Protein AF-A0A7J5B240-F1 (afdb_monomer_lite)

Foldseek 3Di:
DDDDDPDDPDPPPPCVVVVVVVVLVVVLVVLVVVVVVCLVPPDWDWDWDFDQDPVRDTDTDTDTHRDDCPDPVVVVSVVVSCVSCVVVVVVVVVCVVVVVVVVVVVVVVVVVVVVVVVVVVVVVVVVVVVVVVVVVVVVVVVPPDDDDDDDLACDPVLLVLLLVLLVVLVVVLVVPPPPPPPVVVVLVVDDLVVLLVLLLVLLVLLCVLLVVVPPPDDDDDDPLRVQLNVLSVVLCVVSVSNNVSSVSVNVCVVVVHDDDSVSSVSSVSSSVSSNVVSVVSSVVSSVVPVVPD

Organism: NCBI:txid1530195

Radius of gyration: 37.86 Å; chains: 1; bounding box: 70×60×121 Å

Secondary structure (DSSP, 8-state):
--PPPPP-------THHHHHHHHHHHHHHHHHHHHHHHHHHT--EEEEEEEE-TTS-EEEEEEEEPPPTTSHHHHHHHHHHHHHHHHHHHHHHHTHHHHHHHHHHHHHHHHHHHHHHHHHHHHHHHHHHHHHHHHHHHHHHTTS--S-S---S--HHHHHHHHHHHHHHHHHTTTS-----THHHHHTTS-HHHHHHHHHHHHHHHHHHTTTTTTS--SPPPHHHHHHHHHHHHHHHHTHHHHHHHHHHHHHHHTT----HHHHHHHHHHHHHHHHHHHHHHHHHHGGGGGG-

Structure (mmCIF, N/CA/C/O backbone):
data_AF-A0A7J5B240-F1
#
_entry.id   AF-A0A7J5B240-F1
#
loop_
_atom_site.group_PDB
_atom_site.id
_atom_site.type_symbol
_atom_site.label_atom_id
_atom_site.label_alt_id
_atom_site.label_comp_id
_atom_site.label_asym_id
_atom_site.label_entity_id
_atom_site.label_seq_id
_atom_site.pdbx_PDB_ins_code
_atom_site.Cartn_x
_atom_site.Cartn_y
_atom_site.Cartn_z
_atom_site.occupancy
_atom_site.B_iso_or_equiv
_atom_site.auth_seq_id
_atom_site.auth_comp_id
_atom_site.auth_asym_id
_atom_site.auth_atom_id
_atom_site.pdbx_PDB_model_num
ATOM 1 N N . MET A 1 1 ? 23.772 -20.896 21.792 1.00 43.34 1 MET A N 1
ATOM 2 C CA . MET A 1 1 ? 23.631 -21.129 20.338 1.00 43.34 1 MET A CA 1
ATOM 3 C C . MET A 1 1 ? 24.180 -19.912 19.614 1.00 43.34 1 MET A C 1
ATOM 5 O O . MET A 1 1 ? 23.605 -18.842 19.734 1.00 43.34 1 MET A O 1
ATOM 9 N N . MET A 1 2 ? 25.341 -20.046 18.972 1.00 42.41 2 MET A N 1
ATOM 10 C CA . MET A 1 2 ? 25.955 -18.984 18.169 1.00 42.41 2 MET A CA 1
ATOM 11 C C . MET A 1 2 ? 25.315 -19.004 16.780 1.00 42.41 2 MET A C 1
ATOM 13 O O . MET A 1 2 ? 25.492 -19.963 16.035 1.00 42.41 2 MET A O 1
ATOM 17 N N . THR A 1 3 ? 24.537 -17.977 16.450 1.00 52.75 3 THR A N 1
ATOM 18 C CA . THR A 1 3 ? 24.018 -17.772 15.095 1.00 52.75 3 THR A CA 1
ATOM 19 C C . THR A 1 3 ? 25.176 -17.381 14.172 1.00 52.75 3 THR A C 1
ATOM 21 O O . THR A 1 3 ? 25.861 -16.401 14.478 1.00 52.75 3 THR A O 1
ATOM 24 N N . PRO A 1 4 ? 25.428 -18.111 13.071 1.00 59.31 4 PRO A N 1
ATOM 25 C CA . PRO A 1 4 ? 26.477 -17.756 12.126 1.00 59.31 4 PRO A CA 1
ATOM 26 C C . PRO A 1 4 ? 26.143 -16.415 11.468 1.00 59.31 4 PRO A C 1
ATOM 28 O O . PRO A 1 4 ? 25.097 -16.254 10.841 1.00 59.31 4 PRO A O 1
ATOM 31 N N . THR A 1 5 ? 27.032 -15.442 11.640 1.00 62.03 5 THR A N 1
ATOM 32 C CA . THR A 1 5 ? 26.948 -14.126 11.008 1.00 62.03 5 THR A CA 1
ATOM 33 C C . THR A 1 5 ? 27.004 -14.305 9.486 1.00 62.03 5 THR A C 1
ATOM 35 O O . THR A 1 5 ? 27.921 -14.975 9.000 1.00 62.03 5 THR A O 1
ATOM 38 N N . PRO A 1 6 ? 26.053 -13.751 8.712 1.00 57.50 6 PRO A N 1
ATOM 39 C CA . PRO A 1 6 ? 26.082 -13.875 7.262 1.00 57.50 6 PRO A CA 1
ATOM 40 C C . PRO A 1 6 ? 27.350 -13.218 6.691 1.00 57.50 6 PRO A C 1
ATOM 42 O O . PRO A 1 6 ? 27.806 -12.200 7.224 1.00 57.50 6 PRO A O 1
ATOM 45 N N . PRO A 1 7 ? 27.935 -13.789 5.623 1.00 58.81 7 PRO A N 1
ATOM 46 C CA . PRO A 1 7 ? 29.117 -13.230 4.987 1.00 58.81 7 PRO A CA 1
ATOM 47 C C . PRO A 1 7 ? 28.804 -11.819 4.486 1.00 58.81 7 PRO A C 1
ATOM 49 O O . PRO A 1 7 ? 27.816 -11.593 3.791 1.00 58.81 7 PRO A O 1
ATOM 52 N N . ARG A 1 8 ? 29.647 -10.871 4.892 1.00 51.56 8 ARG A N 1
ATOM 53 C CA . ARG A 1 8 ? 29.594 -9.470 4.485 1.00 51.56 8 ARG A CA 1
ATOM 54 C C . ARG A 1 8 ? 29.959 -9.411 3.002 1.00 51.56 8 ARG A C 1
ATOM 56 O O . ARG A 1 8 ? 31.098 -9.697 2.644 1.00 51.56 8 ARG A O 1
ATOM 63 N N . ASP A 1 9 ? 28.985 -9.107 2.152 1.00 46.81 9 ASP A N 1
ATOM 64 C CA . ASP A 1 9 ? 29.230 -8.841 0.737 1.00 46.81 9 ASP A CA 1
ATOM 65 C C . ASP A 1 9 ? 30.067 -7.558 0.639 1.00 46.81 9 ASP A C 1
ATOM 67 O O . ASP A 1 9 ? 29.554 -6.466 0.872 1.00 46.81 9 ASP A O 1
ATOM 71 N N . ASP A 1 10 ? 31.363 -7.686 0.347 1.00 46.53 10 ASP A N 1
ATOM 72 C CA . ASP A 1 10 ? 32.233 -6.554 0.019 1.00 46.53 10 ASP A CA 1
ATOM 73 C C . ASP A 1 10 ? 31.837 -6.003 -1.366 1.00 46.53 10 ASP A C 1
ATOM 75 O O . ASP A 1 10 ? 32.026 -6.687 -2.378 1.00 46.53 10 ASP A O 1
ATOM 79 N N . PRO A 1 11 ? 31.303 -4.769 -1.472 1.00 52.69 11 PRO A N 1
ATOM 80 C CA . PRO A 1 11 ? 30.855 -4.211 -2.747 1.00 52.69 11 PRO A CA 1
ATOM 81 C C . PRO A 1 11 ? 31.990 -3.559 -3.557 1.00 52.69 11 PRO A C 1
ATOM 83 O O . PRO A 1 11 ? 31.738 -2.879 -4.550 1.00 52.69 11 PRO A O 1
ATOM 86 N N . THR A 1 12 ? 33.254 -3.740 -3.179 1.00 45.72 12 THR A N 1
ATOM 87 C CA . THR A 1 12 ? 34.386 -3.002 -3.755 1.00 45.72 12 THR A CA 1
ATOM 88 C C . THR A 1 12 ? 35.095 -3.782 -4.864 1.00 45.72 12 THR A C 1
ATOM 90 O O . THR A 1 12 ? 36.309 -3.964 -4.855 1.00 45.72 12 THR A O 1
ATOM 93 N N . VAL A 1 13 ? 34.351 -4.203 -5.894 1.00 54.31 13 VAL A N 1
ATOM 94 C CA . VAL A 1 13 ? 34.991 -4.510 -7.184 1.00 54.31 13 VAL A CA 1
ATOM 95 C C . VAL A 1 13 ? 35.254 -3.171 -7.890 1.00 54.31 13 VAL A C 1
ATOM 97 O O . VAL A 1 13 ? 34.301 -2.445 -8.173 1.00 54.31 13 VAL A O 1
ATOM 100 N N . PRO A 1 14 ? 36.518 -2.803 -8.170 1.00 49.44 14 PRO A N 1
ATOM 101 C CA . PRO A 1 14 ? 36.877 -1.468 -8.644 1.00 49.44 14 PRO A CA 1
ATOM 102 C C . PRO A 1 14 ? 36.200 -1.143 -9.984 1.00 49.44 14 PRO A C 1
ATOM 104 O O . PRO A 1 14 ? 36.427 -1.805 -11.001 1.00 49.44 14 PRO A O 1
ATOM 107 N N . SER A 1 15 ? 35.388 -0.081 -9.977 1.00 57.12 15 SER A N 1
ATOM 108 C CA . SER A 1 15 ? 34.579 0.437 -11.094 1.00 57.12 15 SER A CA 1
ATOM 109 C C . SER A 1 15 ? 35.383 0.792 -12.353 1.00 57.12 15 SER A C 1
ATOM 111 O O . SER A 1 15 ? 34.825 0.863 -13.449 1.00 57.12 15 SER A O 1
ATOM 113 N N . VAL A 1 16 ? 36.703 0.935 -12.224 1.00 59.62 16 VAL A N 1
ATOM 114 C CA . VAL A 1 16 ? 37.635 1.284 -13.306 1.00 59.62 16 VAL A CA 1
ATOM 115 C C . VAL A 1 16 ? 37.615 0.253 -14.443 1.00 59.62 16 VAL A C 1
ATOM 117 O O . VAL A 1 16 ? 37.649 0.622 -15.616 1.00 59.62 16 VAL A O 1
ATOM 120 N N . LYS A 1 17 ? 37.466 -1.045 -14.134 1.00 59.31 17 LYS A N 1
ATOM 121 C CA . LYS A 1 17 ? 37.437 -2.100 -15.168 1.00 59.31 17 LYS A CA 1
ATOM 122 C C . LYS A 1 17 ? 36.176 -2.061 -16.037 1.00 59.31 17 LYS A C 1
ATOM 124 O O . LYS A 1 17 ? 36.203 -2.531 -17.172 1.00 59.31 17 LYS A O 1
ATOM 129 N N . ARG A 1 18 ? 35.074 -1.496 -15.531 1.00 66.38 18 ARG A N 1
ATOM 130 C CA . ARG A 1 18 ? 33.804 -1.419 -16.268 1.00 66.38 18 ARG A CA 1
ATOM 131 C C . ARG A 1 18 ? 33.833 -0.309 -17.324 1.00 66.38 18 ARG A C 1
ATOM 133 O O . ARG A 1 18 ? 33.326 -0.522 -18.419 1.00 66.38 18 ARG A O 1
ATOM 140 N N . GLY A 1 19 ? 34.489 0.818 -17.033 1.00 76.06 19 GLY A N 1
ATOM 141 C CA . GLY A 1 19 ? 34.608 1.947 -17.966 1.00 76.06 19 GLY A CA 1
ATOM 142 C C . GLY A 1 19 ? 35.392 1.609 -19.238 1.00 76.06 19 GLY A C 1
ATOM 143 O O . GLY A 1 19 ? 34.957 1.939 -20.337 1.00 76.06 19 GLY A O 1
ATOM 144 N N . TRP A 1 20 ? 36.502 0.875 -19.111 1.00 80.31 20 TRP A N 1
ATOM 145 C CA . TRP A 1 20 ? 37.346 0.522 -20.259 1.00 80.31 20 TRP A CA 1
ATOM 146 C C . TRP A 1 20 ? 36.659 -0.421 -21.257 1.00 80.31 20 TRP A C 1
ATOM 148 O O . TRP A 1 20 ? 36.799 -0.256 -22.468 1.00 80.31 20 TRP A O 1
ATOM 158 N N . ARG A 1 21 ? 35.859 -1.375 -20.762 1.00 78.19 21 ARG A N 1
ATOM 159 C CA . ARG A 1 21 ? 35.071 -2.276 -21.619 1.00 78.19 21 ARG A CA 1
ATOM 160 C C . ARG A 1 21 ? 34.018 -1.514 -22.421 1.00 78.19 21 ARG A C 1
ATOM 162 O O . ARG A 1 21 ? 33.885 -1.732 -23.619 1.00 78.19 21 ARG A O 1
ATOM 169 N N . VAL A 1 22 ? 33.311 -0.582 -21.777 1.00 83.00 22 VAL A N 1
ATOM 170 C CA . VAL A 1 22 ? 32.315 0.261 -22.456 1.00 83.00 22 VAL A CA 1
ATOM 171 C C . VAL A 1 22 ? 32.982 1.142 -23.513 1.00 83.00 22 VAL A C 1
ATOM 173 O O . VAL A 1 22 ? 32.493 1.211 -24.636 1.00 83.00 22 VAL A O 1
ATOM 176 N N . ALA A 1 23 ? 34.132 1.746 -23.201 1.00 85.12 23 ALA A N 1
ATOM 177 C CA . ALA A 1 23 ? 34.874 2.562 -24.161 1.00 85.12 23 ALA A CA 1
ATOM 178 C C . ALA A 1 23 ? 35.343 1.747 -25.381 1.00 85.12 23 ALA A C 1
ATOM 180 O O . ALA A 1 23 ? 35.229 2.211 -26.514 1.00 85.12 23 ALA A O 1
ATOM 181 N N . ARG A 1 24 ? 35.813 0.509 -25.170 1.00 83.62 24 ARG A N 1
ATOM 182 C CA . ARG A 1 24 ? 36.221 -0.399 -26.251 1.00 83.62 24 ARG A CA 1
ATOM 183 C C . ARG A 1 24 ? 35.044 -0.803 -27.140 1.00 83.62 24 ARG A C 1
ATOM 185 O O . ARG A 1 24 ? 35.173 -0.744 -28.357 1.00 83.62 24 ARG A O 1
ATOM 192 N N . LEU A 1 25 ? 33.898 -1.160 -26.556 1.00 85.31 25 LEU A N 1
ATOM 193 C CA . LEU A 1 25 ? 32.691 -1.494 -27.323 1.00 85.31 25 LEU A CA 1
ATOM 194 C C . LEU A 1 25 ? 32.188 -0.300 -28.142 1.00 85.31 25 LEU A C 1
ATOM 196 O O . LEU A 1 25 ? 31.839 -0.464 -29.309 1.00 85.31 25 LEU A O 1
ATOM 200 N N . LEU A 1 26 ? 32.213 0.905 -27.564 1.00 88.06 26 LEU A N 1
ATOM 201 C CA . LEU A 1 26 ? 31.882 2.133 -28.287 1.00 88.06 26 LEU A CA 1
ATOM 202 C C . LEU A 1 26 ? 32.862 2.404 -29.434 1.00 88.06 26 LEU A C 1
ATOM 204 O O . LEU A 1 26 ? 32.427 2.795 -30.512 1.00 88.06 26 LEU A O 1
ATOM 208 N N . ALA A 1 27 ? 34.160 2.151 -29.240 1.00 87.38 27 ALA A N 1
ATOM 209 C CA . ALA A 1 27 ? 35.161 2.300 -30.293 1.00 87.38 27 ALA A CA 1
ATOM 210 C C . ALA A 1 27 ? 34.948 1.305 -31.447 1.00 87.38 27 ALA A C 1
ATOM 212 O O . ALA A 1 27 ? 35.005 1.707 -32.607 1.00 87.38 27 ALA A O 1
ATOM 213 N N . VAL A 1 28 ? 34.642 0.033 -31.152 1.00 89.06 28 VAL A N 1
ATOM 214 C CA . VAL A 1 28 ? 34.281 -0.964 -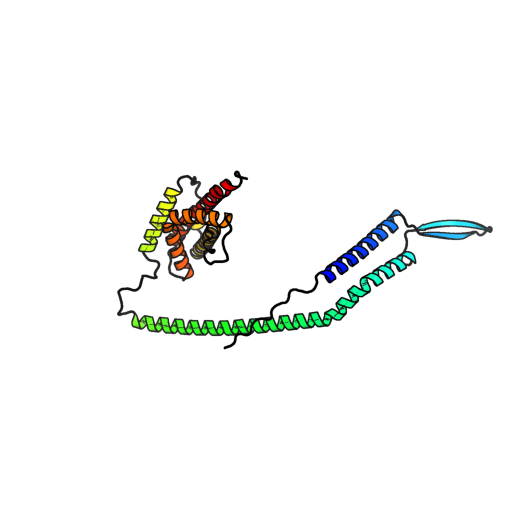32.178 1.00 89.06 28 VAL A CA 1
ATOM 215 C C . VAL A 1 28 ? 33.035 -0.523 -32.940 1.00 89.06 28 VAL A C 1
ATOM 217 O O . VAL A 1 28 ? 33.020 -0.557 -34.167 1.00 89.06 28 VAL A O 1
ATOM 220 N N . PHE A 1 29 ? 31.990 -0.105 -32.222 1.00 89.56 29 PHE A N 1
ATOM 221 C CA . PHE A 1 29 ? 30.738 0.322 -32.838 1.00 89.56 29 PHE A CA 1
ATOM 222 C C . PHE A 1 29 ? 30.950 1.535 -33.747 1.00 89.56 29 PHE A C 1
ATOM 224 O O . PHE A 1 29 ? 30.529 1.519 -34.901 1.00 89.56 29 PHE A O 1
ATOM 231 N N . ALA A 1 30 ? 31.669 2.550 -33.263 1.00 91.56 30 ALA A N 1
ATOM 232 C CA . ALA A 1 30 ? 32.021 3.718 -34.057 1.00 91.56 30 ALA A CA 1
ATOM 233 C C . ALA A 1 30 ? 32.819 3.327 -35.309 1.00 91.56 30 ALA A C 1
ATOM 235 O O . ALA A 1 30 ? 32.521 3.828 -36.387 1.00 91.56 30 ALA A O 1
ATOM 236 N N . LEU A 1 31 ? 33.777 2.401 -35.195 1.00 89.81 31 LEU A N 1
ATOM 237 C CA . LEU A 1 31 ? 34.579 1.923 -36.323 1.00 89.81 31 LEU A CA 1
ATOM 238 C C . LEU A 1 31 ? 33.742 1.178 -37.373 1.00 89.81 31 LEU A C 1
ATOM 240 O O . LEU A 1 31 ? 33.925 1.393 -38.568 1.00 89.81 31 LEU A O 1
ATOM 244 N N . LEU A 1 32 ? 32.798 0.335 -36.949 1.00 89.19 32 LEU A N 1
ATOM 245 C CA . LEU A 1 32 ? 31.895 -0.364 -37.868 1.00 89.19 32 LEU A CA 1
ATOM 246 C C . LEU A 1 32 ? 30.946 0.604 -38.579 1.00 89.19 32 LEU A C 1
ATOM 248 O O . LEU A 1 32 ? 30.741 0.486 -39.785 1.00 89.19 32 LEU A O 1
ATOM 252 N N . VAL A 1 33 ? 30.394 1.579 -37.852 1.00 90.12 33 VAL A N 1
ATOM 253 C CA . VAL A 1 33 ? 29.484 2.583 -38.419 1.00 90.12 33 VAL A CA 1
ATOM 254 C C . VAL A 1 33 ? 30.219 3.488 -39.405 1.00 90.12 33 VAL A C 1
ATOM 256 O O . VAL A 1 33 ? 29.725 3.711 -40.509 1.00 90.12 33 VAL A O 1
ATOM 259 N N . THR A 1 34 ? 31.412 3.980 -39.060 1.00 88.06 34 THR A N 1
ATOM 260 C CA . THR A 1 34 ? 32.200 4.823 -39.972 1.00 88.06 34 THR A CA 1
ATOM 261 C C . THR A 1 34 ? 32.637 4.050 -41.209 1.00 88.06 34 THR A C 1
ATOM 263 O O . THR A 1 34 ? 32.557 4.591 -42.309 1.00 88.06 34 THR A O 1
ATOM 266 N N . PHE A 1 35 ? 33.012 2.777 -41.066 1.00 86.75 35 PHE A N 1
ATOM 267 C CA . PHE A 1 35 ? 33.325 1.909 -42.198 1.00 86.75 35 PHE A CA 1
ATOM 268 C C . PHE A 1 35 ? 32.103 1.653 -43.096 1.00 86.75 35 PHE A C 1
ATOM 270 O O . PHE A 1 35 ? 32.201 1.758 -44.319 1.00 86.75 35 PHE A O 1
ATOM 277 N N . ALA A 1 36 ? 30.930 1.385 -42.516 1.00 85.31 36 ALA A N 1
ATOM 278 C CA . ALA A 1 36 ? 29.691 1.209 -43.273 1.00 85.31 36 ALA A CA 1
ATOM 279 C C . ALA A 1 36 ? 29.313 2.482 -44.051 1.00 85.31 36 ALA A C 1
ATOM 281 O O . ALA A 1 36 ? 28.980 2.423 -45.231 1.00 85.31 36 ALA A O 1
ATOM 282 N N . ILE A 1 37 ? 29.435 3.656 -43.427 1.00 88.19 37 ILE A N 1
ATOM 283 C CA . ILE A 1 37 ? 29.194 4.937 -44.105 1.00 88.19 37 ILE A CA 1
ATOM 284 C C . ILE A 1 37 ? 30.234 5.154 -45.215 1.00 88.19 37 ILE A C 1
ATOM 286 O O . ILE A 1 37 ? 29.873 5.505 -46.337 1.00 88.19 37 ILE A O 1
ATOM 290 N N . ALA A 1 38 ? 31.515 4.900 -44.944 1.00 85.69 38 ALA A N 1
ATOM 291 C CA . ALA A 1 38 ? 32.580 5.082 -45.925 1.00 85.69 38 ALA A CA 1
ATOM 292 C C . ALA A 1 38 ? 32.392 4.184 -47.158 1.00 85.69 38 ALA A C 1
ATOM 294 O O . ALA A 1 38 ? 32.569 4.657 -48.277 1.00 85.69 38 ALA A O 1
ATOM 295 N N . THR A 1 39 ? 31.991 2.925 -46.977 1.00 82.94 39 THR A N 1
ATOM 296 C CA . THR A 1 39 ? 31.767 1.967 -48.077 1.00 82.94 39 THR A CA 1
ATOM 297 C C . THR A 1 39 ? 30.526 2.277 -48.917 1.00 82.94 39 THR A C 1
ATOM 299 O O . THR A 1 39 ? 30.518 1.985 -50.109 1.00 82.94 39 THR A O 1
ATOM 302 N N . ILE A 1 40 ? 29.497 2.906 -48.341 1.00 82.06 40 ILE A N 1
ATOM 303 C CA . ILE A 1 40 ? 28.294 3.316 -49.084 1.00 82.06 40 ILE A CA 1
ATOM 304 C C . ILE A 1 40 ? 28.549 4.590 -49.899 1.00 82.06 40 ILE A C 1
ATOM 306 O O . ILE A 1 40 ? 28.114 4.690 -51.048 1.00 82.06 40 ILE A O 1
ATOM 310 N N . TRP A 1 41 ? 29.239 5.570 -49.309 1.00 82.88 41 TRP A N 1
ATOM 311 C CA . TRP A 1 41 ? 29.280 6.933 -49.846 1.00 82.88 41 TRP A CA 1
ATOM 312 C C . TRP A 1 41 ? 30.586 7.304 -50.551 1.00 82.88 41 TRP A C 1
ATOM 314 O O . TRP A 1 41 ? 30.557 8.127 -51.462 1.00 82.88 41 TRP A O 1
ATOM 324 N N . ILE A 1 42 ? 31.727 6.745 -50.134 1.00 79.62 42 ILE A N 1
ATOM 325 C CA . ILE A 1 42 ? 33.053 7.290 -50.482 1.00 79.62 42 ILE A CA 1
ATOM 326 C C . ILE A 1 42 ? 33.941 6.249 -51.175 1.00 79.62 42 ILE A C 1
ATOM 328 O O . ILE A 1 42 ? 34.618 6.567 -52.149 1.00 79.62 42 ILE A O 1
ATOM 332 N N . TYR A 1 43 ? 33.944 5.007 -50.697 1.00 77.81 43 TYR A N 1
ATOM 333 C CA . TYR A 1 43 ? 34.833 3.957 -51.185 1.00 77.81 43 TYR A CA 1
ATOM 334 C C . TYR A 1 43 ? 34.168 3.115 -52.270 1.00 77.81 43 TYR A C 1
ATOM 336 O O . TYR A 1 43 ? 33.244 2.348 -52.008 1.00 77.81 43 TYR A O 1
ATOM 344 N N . ARG A 1 44 ? 34.694 3.216 -53.492 1.00 80.62 44 ARG A N 1
ATOM 345 C CA . ARG A 1 44 ? 34.420 2.279 -54.585 1.00 80.62 44 ARG A CA 1
ATOM 346 C C . ARG A 1 44 ? 35.732 1.707 -55.083 1.00 80.62 44 ARG A C 1
ATOM 348 O O . ARG A 1 44 ? 36.693 2.448 -55.277 1.00 80.62 44 ARG A O 1
ATOM 355 N N . GLU A 1 45 ? 35.769 0.400 -55.288 1.00 79.50 45 GLU A N 1
ATOM 356 C CA . GLU A 1 45 ? 36.938 -0.265 -55.847 1.00 79.50 45 GLU A CA 1
ATOM 357 C C . GLU A 1 45 ? 36.764 -0.330 -57.360 1.00 79.50 45 GLU A C 1
ATOM 359 O O . GLU A 1 45 ? 35.780 -0.876 -57.863 1.00 79.50 45 GLU A O 1
ATOM 364 N N . CYS A 1 46 ? 37.694 0.289 -58.084 1.00 83.31 46 CYS A N 1
ATOM 365 C CA . CYS A 1 46 ? 37.700 0.281 -59.539 1.00 83.31 46 CYS A CA 1
ATOM 366 C C . CYS A 1 46 ? 38.688 -0.771 -60.031 1.00 83.31 46 CYS A C 1
ATOM 368 O O . CYS A 1 46 ? 39.889 -0.678 -59.772 1.00 83.31 46 CYS A O 1
ATOM 370 N N . THR A 1 47 ? 38.182 -1.774 -60.739 1.00 80.06 47 THR A N 1
ATOM 371 C CA . THR A 1 47 ? 39.010 -2.782 -61.397 1.00 80.06 47 THR A CA 1
ATOM 372 C C . THR A 1 47 ? 39.257 -2.372 -62.841 1.00 80.06 47 THR A C 1
ATOM 374 O O . THR A 1 47 ? 38.322 -2.048 -63.575 1.00 80.06 47 THR A O 1
ATOM 377 N N . PHE A 1 48 ? 40.525 -2.388 -63.251 1.00 79.25 48 PHE A N 1
ATOM 378 C CA . PHE A 1 48 ? 40.923 -2.139 -64.632 1.00 79.25 48 PHE A CA 1
ATOM 379 C C . PHE A 1 48 ? 40.895 -3.461 -65.392 1.00 79.25 48 PHE A C 1
ATOM 381 O O . PHE A 1 48 ? 41.765 -4.310 -65.190 1.00 79.25 48 PHE A O 1
ATOM 388 N N . VAL A 1 49 ? 39.905 -3.641 -66.263 1.00 76.31 49 VAL A N 1
ATOM 389 C CA . VAL A 1 49 ? 39.860 -4.795 -67.162 1.00 76.31 49 VAL A CA 1
ATOM 390 C C . VAL A 1 49 ? 40.396 -4.338 -68.512 1.00 76.31 49 VAL A C 1
ATOM 392 O O . VAL A 1 49 ? 39.800 -3.503 -69.190 1.00 76.31 49 VAL A O 1
ATOM 395 N N . ARG A 1 50 ? 41.574 -4.846 -68.884 1.00 72.44 50 ARG A N 1
ATOM 396 C CA . ARG A 1 50 ? 42.161 -4.603 -70.203 1.00 72.44 50 ARG A CA 1
ATOM 397 C C . ARG A 1 50 ? 41.700 -5.720 -71.129 1.00 72.44 50 ARG A C 1
ATOM 399 O O . ARG A 1 50 ? 42.216 -6.832 -71.040 1.00 72.44 50 ARG A O 1
ATOM 406 N N . SER A 1 51 ? 40.727 -5.436 -71.985 1.00 70.12 51 SER A N 1
ATOM 407 C CA . SER A 1 51 ? 40.350 -6.342 -73.065 1.00 70.12 51 SER A CA 1
ATOM 408 C C . SER A 1 51 ? 41.211 -6.024 -74.286 1.00 70.12 51 SER A C 1
ATOM 410 O O . SER A 1 51 ? 41.335 -4.874 -74.718 1.00 70.12 51 SER A O 1
ATOM 412 N N . VAL A 1 52 ? 41.881 -7.048 -74.808 1.00 65.50 52 VAL A N 1
ATOM 413 C CA . VAL A 1 52 ? 42.566 -6.966 -76.099 1.00 65.50 52 VAL A CA 1
ATOM 414 C C . VAL A 1 52 ? 41.575 -7.479 -77.126 1.00 65.50 52 VAL A C 1
ATOM 416 O O . VAL A 1 52 ? 41.185 -8.645 -77.069 1.00 65.50 52 VAL A O 1
ATOM 419 N N . ASP A 1 53 ? 41.112 -6.587 -77.994 1.00 67.06 53 ASP A N 1
ATOM 420 C CA . ASP A 1 53 ? 40.171 -6.945 -79.046 1.00 67.06 53 ASP A CA 1
ATOM 421 C C . ASP A 1 53 ? 40.906 -7.587 -80.237 1.00 67.06 53 ASP A C 1
ATOM 423 O O . ASP A 1 53 ? 42.113 -7.406 -80.406 1.00 67.06 53 ASP A O 1
ATOM 427 N N . ILE A 1 54 ? 40.182 -8.319 -81.087 1.00 63.69 54 ILE A N 1
ATOM 428 C CA . ILE A 1 54 ? 40.734 -9.173 -82.168 1.00 63.69 54 ILE A CA 1
ATOM 429 C C . ILE A 1 54 ? 41.538 -8.371 -83.223 1.00 63.69 54 ILE A C 1
ATOM 431 O O . ILE A 1 54 ? 42.294 -8.945 -84.002 1.00 63.69 54 ILE A O 1
ATOM 435 N N . ASN A 1 55 ? 41.432 -7.038 -83.213 1.00 74.25 55 ASN A N 1
ATOM 436 C CA . ASN A 1 55 ? 42.146 -6.118 -84.106 1.00 74.25 55 ASN A CA 1
ATOM 437 C C . ASN A 1 55 ? 43.336 -5.382 -83.442 1.00 74.25 55 ASN A C 1
ATOM 439 O O . ASN A 1 55 ? 43.713 -4.312 -83.916 1.00 74.25 55 ASN A O 1
ATOM 443 N N . ASP A 1 56 ? 43.894 -5.884 -82.332 1.00 62.66 56 ASP A N 1
ATOM 444 C CA . ASP A 1 56 ? 45.011 -5.269 -81.575 1.00 62.66 56 ASP A CA 1
ATOM 445 C C . ASP A 1 56 ? 44.726 -3.868 -80.983 1.00 62.66 56 ASP A C 1
ATOM 447 O O . ASP A 1 56 ? 45.615 -3.193 -80.453 1.00 62.66 56 ASP A O 1
ATOM 451 N N . LEU A 1 57 ? 43.466 -3.426 -80.985 1.00 63.12 57 LEU A N 1
ATOM 452 C CA . LEU A 1 57 ? 43.049 -2.236 -80.250 1.00 63.12 57 LEU A CA 1
ATOM 453 C C . LEU A 1 57 ? 42.802 -2.615 -78.786 1.00 63.12 57 LEU A C 1
ATOM 455 O O . LEU A 1 57 ? 41.837 -3.297 -78.447 1.00 63.12 57 LEU A O 1
ATOM 459 N N . ALA A 1 58 ? 43.696 -2.174 -77.903 1.00 66.69 58 ALA A N 1
ATOM 460 C CA . ALA A 1 58 ? 43.517 -2.334 -76.467 1.00 66.69 58 ALA A CA 1
ATOM 461 C C . ALA A 1 58 ? 42.442 -1.359 -75.972 1.00 66.69 58 ALA A C 1
ATOM 463 O O . ALA A 1 58 ? 42.676 -0.149 -75.934 1.00 66.69 58 ALA A O 1
ATOM 464 N N . SER A 1 59 ? 41.290 -1.881 -75.552 1.00 65.31 59 SER A N 1
ATOM 465 C CA . SER A 1 59 ? 40.283 -1.092 -74.846 1.00 65.31 59 SER A CA 1
ATOM 466 C C . SER A 1 59 ? 40.414 -1.349 -73.345 1.00 65.31 59 SER A C 1
ATOM 468 O O . SER A 1 59 ? 40.519 -2.489 -72.889 1.00 65.31 59 SER A O 1
ATOM 470 N N . SER A 1 60 ? 40.508 -0.278 -72.563 1.00 74.50 60 SER A N 1
ATOM 471 C CA . SER A 1 60 ? 40.532 -0.361 -71.104 1.00 74.50 60 SER A CA 1
ATOM 472 C C . SER A 1 60 ? 39.181 0.083 -70.574 1.00 74.50 60 SER A C 1
ATOM 474 O O . SER A 1 60 ? 38.841 1.262 -70.684 1.00 74.50 60 SER A O 1
ATOM 476 N N . GLU A 1 61 ? 38.435 -0.842 -69.984 1.00 75.56 61 GLU A N 1
ATOM 477 C CA . GLU A 1 61 ? 37.194 -0.522 -69.291 1.00 75.56 61 GLU A CA 1
ATOM 478 C C . GLU A 1 61 ? 37.466 -0.443 -67.786 1.00 75.56 61 GLU A C 1
ATOM 480 O O . GLU A 1 61 ? 38.104 -1.320 -67.192 1.00 75.56 61 GLU A O 1
ATOM 485 N N . VAL A 1 62 ? 37.016 0.651 -67.170 1.00 81.69 62 VAL A N 1
ATOM 486 C CA . VAL A 1 62 ? 37.123 0.868 -65.726 1.00 81.69 62 VAL A CA 1
ATOM 487 C C . VAL A 1 62 ? 35.751 0.634 -65.122 1.00 81.69 62 VAL A C 1
ATOM 489 O O . VAL A 1 62 ? 34.842 1.445 -65.289 1.00 81.69 62 VAL A O 1
ATOM 492 N N . THR A 1 63 ? 35.605 -0.474 -64.405 1.00 82.81 63 THR A N 1
ATOM 493 C CA . THR A 1 63 ? 34.373 -0.811 -63.690 1.00 82.81 63 THR A CA 1
ATOM 494 C C . THR A 1 63 ? 34.581 -0.579 -62.202 1.00 82.81 63 THR A C 1
ATOM 496 O O . THR A 1 63 ? 35.475 -1.157 -61.589 1.00 82.81 63 THR A O 1
ATOM 499 N N . CYS A 1 64 ? 33.769 0.304 -61.619 1.00 85.25 64 CYS A N 1
ATOM 500 C CA . CYS A 1 64 ? 33.816 0.617 -60.193 1.00 85.25 64 CYS A CA 1
ATOM 501 C C . CYS A 1 64 ? 32.626 -0.024 -59.481 1.00 85.25 64 CYS A C 1
ATOM 503 O O . CYS A 1 64 ? 31.478 0.380 -59.688 1.00 85.25 64 CYS A O 1
ATOM 505 N N . ALA A 1 65 ? 32.912 -1.001 -58.626 1.00 81.62 65 ALA A N 1
ATOM 506 C CA . ALA A 1 65 ? 31.924 -1.744 -57.856 1.00 81.62 65 ALA A CA 1
ATOM 507 C C . ALA A 1 65 ? 32.096 -1.480 -56.348 1.00 81.62 65 ALA A C 1
ATOM 509 O O . ALA A 1 65 ? 33.177 -1.079 -55.898 1.00 81.62 65 ALA A O 1
ATOM 510 N N . PRO A 1 66 ? 31.034 -1.659 -55.543 1.00 81.12 66 PRO A N 1
ATOM 511 C CA . PRO A 1 66 ? 31.171 -1.662 -54.094 1.00 81.12 66 PRO A CA 1
ATOM 512 C C . PRO A 1 66 ? 32.102 -2.805 -53.643 1.00 81.12 66 PRO A C 1
ATOM 514 O O . PRO A 1 66 ? 32.126 -3.864 -54.280 1.00 81.12 66 PRO A O 1
ATOM 517 N N . PRO A 1 67 ? 32.866 -2.608 -52.554 1.00 81.31 67 PRO A N 1
ATOM 518 C CA . PRO A 1 67 ? 33.814 -3.602 -52.067 1.00 81.31 67 PRO A CA 1
ATOM 519 C C . PRO A 1 67 ? 33.095 -4.898 -51.684 1.00 81.31 67 PRO A C 1
ATOM 521 O O . PRO A 1 67 ? 32.059 -4.895 -51.015 1.00 81.31 67 PRO A O 1
ATOM 524 N N . THR A 1 68 ? 33.657 -6.023 -52.112 1.00 82.94 68 THR A N 1
ATOM 525 C CA . THR A 1 68 ? 33.151 -7.360 -51.778 1.00 82.94 68 THR A CA 1
ATOM 526 C C . THR A 1 68 ? 33.776 -7.862 -50.476 1.00 82.94 68 THR A C 1
ATOM 528 O O . THR A 1 68 ? 34.806 -7.359 -50.032 1.00 82.94 68 THR A O 1
ATOM 531 N N . ILE A 1 69 ? 33.186 -8.893 -49.862 1.00 81.44 69 ILE A N 1
ATOM 532 C CA . ILE A 1 69 ? 33.693 -9.503 -48.612 1.00 81.44 69 ILE A CA 1
ATOM 533 C C . ILE A 1 69 ? 35.138 -10.024 -48.775 1.00 81.44 69 ILE A C 1
ATOM 535 O O . ILE A 1 69 ? 35.877 -10.146 -47.803 1.00 81.44 69 ILE A O 1
ATOM 539 N N . THR A 1 70 ? 35.556 -10.292 -50.013 1.00 83.31 70 THR A N 1
ATOM 540 C CA . THR A 1 70 ? 36.905 -10.736 -50.375 1.00 83.31 70 THR A CA 1
ATOM 541 C C . THR A 1 70 ? 37.909 -9.601 -50.576 1.00 83.31 70 THR A C 1
ATOM 543 O O . THR A 1 70 ? 39.082 -9.883 -50.815 1.00 83.31 70 THR A O 1
ATOM 546 N N . SER A 1 71 ? 37.495 -8.331 -50.501 1.00 85.69 71 SER A N 1
ATOM 547 C CA . SER A 1 71 ? 38.431 -7.211 -50.606 1.00 85.69 71 SER A CA 1
ATOM 548 C C . SER A 1 71 ? 39.415 -7.209 -49.432 1.00 85.69 71 SER A C 1
ATOM 550 O O . SER A 1 71 ? 39.044 -7.400 -48.270 1.00 85.69 71 SER A O 1
ATOM 552 N N . ALA A 1 72 ? 40.685 -6.931 -49.736 1.00 85.19 72 ALA A N 1
ATOM 553 C CA . ALA A 1 72 ? 41.749 -6.804 -48.746 1.00 85.19 72 ALA A CA 1
ATOM 554 C C . ALA A 1 72 ? 41.426 -5.753 -47.669 1.00 85.19 72 ALA A C 1
ATOM 556 O O . ALA A 1 72 ? 41.800 -5.926 -46.509 1.00 85.19 72 ALA A O 1
ATOM 557 N N . THR A 1 73 ? 40.699 -4.688 -48.026 1.00 82.69 73 THR A N 1
ATOM 558 C CA . THR A 1 73 ? 40.306 -3.630 -47.083 1.00 82.69 73 THR A CA 1
ATOM 559 C C . THR A 1 73 ? 39.262 -4.127 -46.084 1.00 82.69 73 THR A C 1
ATOM 561 O O . THR A 1 73 ? 39.414 -3.924 -44.879 1.00 82.69 73 THR A O 1
ATOM 564 N N . VAL A 1 74 ? 38.247 -4.853 -46.564 1.00 85.00 74 VAL A N 1
ATOM 565 C CA . VAL A 1 74 ? 37.199 -5.462 -45.731 1.00 85.00 74 VAL A CA 1
ATOM 566 C C . VAL A 1 74 ? 37.800 -6.503 -44.785 1.00 85.00 74 VAL A C 1
ATOM 568 O O . VAL A 1 74 ? 37.486 -6.508 -43.594 1.00 85.00 74 VAL A O 1
ATOM 571 N N . LEU A 1 75 ? 38.715 -7.338 -45.283 1.00 88.38 75 LEU A N 1
ATOM 572 C CA . LEU A 1 75 ? 39.407 -8.339 -44.469 1.00 88.38 75 LEU A CA 1
ATOM 573 C C . LEU A 1 75 ? 40.270 -7.707 -43.370 1.00 88.38 75 LEU A C 1
ATOM 575 O O . LEU A 1 75 ? 40.271 -8.194 -42.239 1.00 88.38 75 LEU A O 1
ATOM 579 N N . LEU A 1 76 ? 40.968 -6.610 -43.669 1.00 88.75 76 LEU A N 1
ATOM 580 C CA . LEU A 1 76 ? 41.787 -5.899 -42.687 1.00 88.75 76 LEU A CA 1
ATOM 581 C C . LEU A 1 76 ? 40.933 -5.295 -41.564 1.00 88.75 76 LEU A C 1
ATOM 583 O O . LEU A 1 76 ? 41.282 -5.421 -40.389 1.00 88.75 76 LEU A O 1
ATOM 587 N N . VAL A 1 77 ? 39.792 -4.691 -41.906 1.00 87.19 77 VAL A N 1
ATOM 588 C CA . VAL A 1 77 ? 38.844 -4.151 -40.918 1.00 87.19 77 VAL A CA 1
ATOM 589 C C . VAL A 1 77 ? 38.238 -5.265 -40.070 1.00 87.19 77 VAL A C 1
ATOM 591 O O . VAL A 1 77 ? 38.171 -5.136 -38.848 1.00 87.19 77 VAL A O 1
ATOM 594 N N . LEU A 1 78 ? 37.856 -6.385 -40.685 1.00 87.50 78 LEU A N 1
ATOM 595 C CA . LEU A 1 78 ? 37.341 -7.546 -39.964 1.00 87.50 78 LEU A CA 1
ATOM 596 C C . LEU A 1 78 ? 38.368 -8.083 -38.958 1.00 87.50 78 LEU A C 1
ATOM 598 O O . LEU A 1 78 ? 38.029 -8.347 -37.805 1.00 87.50 78 LEU A O 1
ATOM 602 N N . LEU A 1 79 ? 39.631 -8.202 -39.371 1.00 90.12 79 LEU A N 1
ATOM 603 C CA . LEU A 1 79 ? 40.715 -8.675 -38.512 1.00 90.12 79 LEU A CA 1
ATOM 604 C C . LEU A 1 79 ? 40.963 -7.710 -37.346 1.00 90.12 79 LEU A C 1
ATOM 606 O O . LEU A 1 79 ? 41.120 -8.156 -36.210 1.00 90.12 79 LEU A O 1
ATOM 610 N N . LEU A 1 80 ? 40.916 -6.398 -37.594 1.00 88.44 80 LEU A N 1
ATOM 611 C CA . LEU A 1 80 ? 41.019 -5.375 -36.551 1.00 88.44 80 LEU A CA 1
ATOM 612 C C . LEU A 1 80 ? 39.887 -5.493 -35.520 1.00 88.44 80 LEU A C 1
ATOM 614 O O . LEU A 1 80 ? 40.139 -5.426 -34.317 1.00 88.44 80 LEU A O 1
ATOM 618 N N . VAL A 1 81 ? 38.650 -5.701 -35.980 1.00 88.69 81 VAL A N 1
ATOM 619 C CA . VAL A 1 81 ? 37.487 -5.908 -35.106 1.00 88.69 81 VAL A CA 1
ATOM 620 C C . VAL A 1 81 ? 37.688 -7.161 -34.255 1.00 88.69 81 VAL A C 1
ATOM 622 O O . VAL A 1 81 ? 37.576 -7.091 -33.033 1.00 88.69 81 VAL A O 1
ATOM 625 N N . VAL A 1 82 ? 38.072 -8.287 -34.862 1.00 88.38 82 VAL A N 1
ATOM 626 C CA . VAL A 1 82 ? 38.358 -9.528 -34.126 1.00 88.38 82 VAL A CA 1
ATOM 627 C C . VAL A 1 82 ? 39.473 -9.321 -33.099 1.00 88.38 82 VAL A C 1
ATOM 629 O O . VAL A 1 82 ? 39.318 -9.745 -31.958 1.00 88.38 82 VAL A O 1
ATOM 632 N N . ALA A 1 83 ? 40.557 -8.625 -33.450 1.00 88.00 83 ALA A N 1
ATOM 633 C CA . ALA A 1 83 ? 41.655 -8.328 -32.531 1.00 88.00 83 ALA A CA 1
ATOM 634 C C . ALA A 1 83 ? 41.214 -7.450 -31.345 1.00 88.00 83 ALA A C 1
ATOM 636 O O . ALA A 1 83 ? 41.666 -7.667 -30.219 1.00 88.00 83 ALA A O 1
ATOM 637 N N . LEU A 1 84 ? 40.302 -6.495 -31.567 1.00 86.19 84 LEU A N 1
ATOM 638 C CA . LEU A 1 84 ? 39.729 -5.674 -30.497 1.00 86.19 84 LEU A CA 1
ATOM 639 C C . LEU A 1 84 ? 38.810 -6.480 -29.570 1.00 86.19 84 LEU A C 1
ATOM 641 O O . LEU A 1 84 ? 38.844 -6.263 -28.360 1.00 86.19 84 LEU A O 1
ATOM 645 N N . LEU A 1 85 ? 38.006 -7.400 -30.114 1.00 84.50 85 LEU A N 1
ATOM 646 C CA . LEU A 1 85 ? 37.076 -8.226 -29.332 1.00 84.50 85 LEU A CA 1
ATOM 647 C C . LEU A 1 85 ? 37.741 -9.440 -28.674 1.00 84.50 85 LEU A C 1
ATOM 649 O O . LEU A 1 85 ? 37.207 -9.976 -27.705 1.00 84.50 85 LEU A O 1
ATOM 653 N N . TRP A 1 86 ? 38.897 -9.875 -29.174 1.00 86.19 86 TRP A N 1
ATOM 654 C CA . TRP A 1 86 ? 39.638 -11.030 -28.669 1.00 86.19 86 TRP A CA 1
ATOM 655 C C . TRP A 1 86 ? 39.806 -11.059 -27.138 1.00 86.19 86 TRP A C 1
ATOM 657 O O . TRP A 1 86 ? 39.459 -12.074 -26.525 1.00 86.19 86 TRP A O 1
ATOM 667 N N . PRO A 1 87 ? 40.278 -9.980 -26.476 1.00 79.88 87 PRO A N 1
ATOM 668 C CA . PRO A 1 87 ? 40.380 -9.951 -25.018 1.00 79.88 87 PRO A CA 1
ATOM 669 C C . PRO A 1 87 ? 39.034 -10.173 -24.317 1.00 79.88 87 PRO A C 1
ATOM 671 O O . PRO A 1 87 ? 38.991 -10.889 -23.319 1.00 79.88 87 PRO A O 1
ATOM 674 N N . ASP A 1 88 ? 37.938 -9.637 -24.850 1.00 76.12 88 ASP A N 1
ATOM 675 C CA . ASP A 1 88 ? 36.621 -9.744 -24.220 1.00 76.12 88 ASP A CA 1
ATOM 676 C C . ASP A 1 88 ? 36.065 -11.175 -24.352 1.00 76.12 88 ASP A C 1
ATOM 678 O O . ASP A 1 88 ? 35.516 -11.724 -23.396 1.00 76.12 88 ASP A O 1
ATOM 682 N N . ILE A 1 89 ? 36.293 -11.832 -25.495 1.00 75.75 89 ILE A N 1
ATOM 683 C CA . ILE A 1 89 ? 35.932 -13.245 -25.707 1.00 75.75 89 ILE A CA 1
ATOM 684 C C . ILE A 1 89 ? 36.752 -14.161 -24.780 1.00 75.75 89 ILE A C 1
ATOM 686 O O . ILE A 1 89 ? 36.219 -15.124 -24.222 1.00 75.75 89 ILE A O 1
ATOM 690 N N . SER A 1 90 ? 38.031 -13.837 -24.555 1.00 72.69 90 SER A N 1
ATOM 691 C CA . SER A 1 90 ? 38.917 -14.601 -23.665 1.00 72.69 90 SER A CA 1
ATOM 692 C C . SER A 1 90 ? 38.525 -14.509 -22.182 1.00 72.69 90 SER A C 1
ATOM 694 O O . SER A 1 90 ? 38.762 -15.439 -21.411 1.00 72.69 90 SER A O 1
ATOM 696 N N . GLU A 1 91 ? 37.863 -13.425 -21.767 1.00 64.75 91 GLU A N 1
ATOM 697 C CA . GLU A 1 91 ? 37.353 -13.293 -20.400 1.00 64.75 91 GLU A CA 1
ATOM 698 C C . GLU A 1 91 ? 36.084 -14.133 -20.175 1.00 64.75 91 GLU A C 1
ATOM 700 O O . GLU A 1 91 ? 35.880 -14.659 -19.077 1.00 64.75 91 GLU A O 1
ATOM 705 N N . VAL A 1 92 ? 35.245 -14.317 -21.201 1.00 59.41 92 VAL A N 1
ATOM 706 C CA . VAL A 1 92 ? 34.001 -15.103 -21.097 1.00 59.41 92 VAL A CA 1
ATOM 707 C C . VAL A 1 92 ? 34.288 -16.600 -20.927 1.00 59.41 92 VAL A C 1
ATOM 709 O O . VAL A 1 92 ? 33.591 -17.277 -20.169 1.00 59.41 92 VAL A O 1
ATOM 712 N N . THR A 1 93 ? 35.348 -17.123 -21.546 1.00 56.16 93 THR A N 1
ATOM 713 C CA . THR A 1 93 ? 35.735 -18.538 -21.410 1.00 56.16 93 THR A CA 1
ATOM 714 C C . THR A 1 93 ? 36.334 -18.861 -20.038 1.00 56.16 93 THR A C 1
ATOM 716 O O . THR A 1 93 ? 36.047 -19.921 -19.481 1.00 56.16 93 THR A O 1
ATOM 719 N N . VAL A 1 94 ? 37.067 -17.929 -19.418 1.00 52.53 94 VAL A N 1
ATOM 720 C CA . VAL A 1 94 ? 37.592 -18.087 -18.045 1.00 52.53 94 VAL A CA 1
ATOM 721 C C . VAL A 1 94 ? 36.487 -17.912 -16.986 1.00 52.53 94 VAL A C 1
ATOM 723 O O . VAL A 1 94 ? 36.504 -18.564 -15.938 1.00 52.53 94 VAL A O 1
ATOM 726 N N . LEU A 1 95 ? 35.455 -17.110 -17.273 1.00 50.41 95 LEU A N 1
ATOM 727 C CA . LEU A 1 95 ? 34.272 -16.938 -16.415 1.00 50.41 95 LEU A CA 1
ATOM 728 C C . LEU A 1 95 ? 33.285 -18.127 -16.445 1.00 50.41 95 LEU A C 1
ATOM 730 O O . LEU A 1 95 ? 32.350 -18.167 -15.643 1.00 50.41 95 LEU A O 1
ATOM 734 N N . GLY A 1 96 ? 33.501 -19.148 -17.281 1.00 52.16 96 GLY A N 1
ATOM 735 C CA . GLY A 1 96 ? 32.682 -20.370 -17.277 1.00 52.16 96 GLY A CA 1
ATOM 736 C C . GLY A 1 96 ? 32.751 -21.158 -15.956 1.00 52.16 96 GLY A C 1
ATOM 737 O O . GLY A 1 96 ? 31.766 -21.764 -15.530 1.00 52.16 96 GLY A O 1
ATOM 738 N N . VAL A 1 97 ? 33.886 -21.104 -15.248 1.00 57.06 97 VAL A N 1
ATOM 739 C CA . VAL A 1 97 ? 34.068 -21.772 -13.943 1.00 57.06 97 VAL A CA 1
ATOM 740 C C . VAL A 1 97 ? 33.439 -20.961 -12.804 1.00 57.06 97 VAL A C 1
ATOM 742 O O . VAL A 1 97 ? 32.899 -21.529 -11.852 1.00 57.06 97 VAL A O 1
ATOM 745 N N . THR A 1 98 ? 33.445 -19.629 -12.901 1.00 55.97 98 THR A N 1
ATOM 746 C CA . THR A 1 98 ? 32.824 -18.755 -11.896 1.00 55.97 98 THR A CA 1
ATOM 747 C C . THR A 1 98 ? 31.307 -18.713 -12.038 1.00 55.97 98 THR A C 1
ATOM 749 O O . THR A 1 98 ? 30.625 -18.664 -11.017 1.00 55.97 98 THR A O 1
ATOM 752 N N . LEU A 1 99 ? 30.764 -18.824 -13.255 1.00 56.59 99 LEU A N 1
ATOM 753 C CA . LEU A 1 99 ? 29.325 -18.979 -13.470 1.00 56.59 99 LEU A CA 1
ATOM 754 C C . LEU A 1 99 ? 28.829 -20.314 -12.902 1.00 56.59 99 LEU A C 1
ATOM 756 O O . LEU A 1 99 ? 27.869 -20.320 -12.139 1.00 56.59 99 LEU A O 1
ATOM 760 N N . LYS A 1 100 ? 29.540 -21.425 -13.156 1.00 63.97 100 LYS A N 1
ATOM 761 C CA . LYS A 1 100 ? 29.230 -22.725 -12.534 1.00 63.97 100 LYS A CA 1
ATOM 762 C C . LYS A 1 100 ? 29.311 -22.677 -11.005 1.00 63.97 100 LYS A C 1
ATOM 764 O O . LYS A 1 100 ? 28.422 -23.195 -10.341 1.00 63.97 100 LYS A O 1
ATOM 769 N N . ARG A 1 101 ? 30.317 -22.004 -10.427 1.00 65.62 101 ARG A N 1
ATOM 770 C CA . ARG A 1 101 ? 30.398 -21.799 -8.966 1.00 65.62 101 ARG A CA 1
ATOM 771 C C . ARG A 1 101 ? 29.272 -20.921 -8.422 1.00 65.62 101 ARG A C 1
ATOM 773 O O . ARG A 1 101 ? 28.780 -21.198 -7.336 1.00 65.62 101 ARG A O 1
ATOM 780 N N . ARG A 1 102 ? 28.857 -19.881 -9.149 1.00 67.25 102 ARG A N 1
ATOM 781 C CA . ARG A 1 102 ? 27.735 -19.018 -8.748 1.00 67.25 102 ARG A CA 1
ATOM 782 C C . ARG A 1 102 ? 26.398 -19.742 -8.844 1.00 67.25 102 ARG A C 1
ATOM 784 O O . ARG A 1 102 ? 25.579 -19.562 -7.955 1.00 67.25 102 ARG A O 1
ATOM 791 N N . ILE A 1 103 ? 26.212 -20.590 -9.854 1.00 76.31 103 ILE A N 1
ATOM 792 C CA . ILE A 1 103 ? 25.033 -21.455 -9.983 1.00 76.31 103 ILE A CA 1
ATOM 793 C C . ILE A 1 103 ? 25.018 -22.485 -8.850 1.00 76.31 103 ILE A C 1
ATOM 795 O O . ILE A 1 103 ? 24.036 -22.548 -8.124 1.00 76.31 103 ILE A O 1
ATOM 799 N N . ALA A 1 104 ? 26.129 -23.177 -8.586 1.00 74.06 104 ALA A N 1
ATOM 800 C CA . ALA A 1 104 ? 26.223 -24.117 -7.465 1.00 74.06 104 ALA A CA 1
ATOM 801 C C . ALA A 1 104 ? 26.003 -23.438 -6.095 1.00 74.06 104 ALA A C 1
ATOM 803 O O . ALA A 1 104 ? 25.374 -24.005 -5.205 1.00 74.06 104 ALA A O 1
ATOM 804 N N . ALA A 1 105 ? 26.483 -22.201 -5.916 1.00 74.38 105 ALA A N 1
ATOM 805 C CA . ALA A 1 105 ? 26.229 -21.408 -4.712 1.00 74.38 105 ALA A CA 1
ATOM 806 C C . ALA A 1 105 ? 24.778 -20.898 -4.622 1.00 74.38 105 ALA A C 1
ATOM 808 O O . ALA A 1 105 ? 24.253 -20.726 -3.525 1.00 74.38 105 ALA A O 1
ATOM 809 N N . ALA A 1 106 ? 24.116 -20.646 -5.752 1.00 72.44 106 ALA A N 1
ATOM 810 C CA . ALA A 1 106 ? 22.698 -20.303 -5.782 1.00 72.44 106 ALA A CA 1
ATOM 811 C C . ALA A 1 106 ? 21.826 -21.532 -5.476 1.00 72.44 106 ALA A C 1
ATOM 813 O O . ALA A 1 106 ? 20.884 -21.432 -4.695 1.00 72.44 106 ALA A O 1
ATOM 814 N N . GLU A 1 107 ? 22.181 -22.704 -6.005 1.00 81.06 107 GLU A N 1
ATOM 815 C CA . GLU A 1 107 ? 21.524 -23.981 -5.712 1.00 81.06 107 GLU A CA 1
ATOM 816 C C . GLU A 1 107 ? 21.702 -24.394 -4.244 1.00 81.06 107 GLU A C 1
ATOM 818 O O . GLU A 1 107 ? 20.745 -24.834 -3.598 1.00 81.06 107 GLU A O 1
ATOM 823 N N . SER A 1 108 ? 22.888 -24.188 -3.661 1.00 81.38 108 SER A N 1
ATOM 824 C CA . SER A 1 108 ? 23.113 -24.453 -2.234 1.00 81.38 108 SER A CA 1
ATOM 825 C C . SER A 1 108 ? 22.314 -23.502 -1.333 1.00 81.38 108 SER A C 1
ATOM 827 O O . SER A 1 108 ? 21.742 -23.930 -0.331 1.00 81.38 108 SER A O 1
ATOM 829 N N . LYS A 1 109 ? 22.176 -22.226 -1.717 1.00 77.38 109 LYS A N 1
ATOM 830 C CA . LYS A 1 109 ? 21.302 -21.271 -1.015 1.00 77.38 109 LYS A CA 1
ATOM 831 C C . LYS A 1 109 ? 19.821 -21.629 -1.164 1.00 77.38 109 LYS A C 1
ATOM 833 O O . LYS A 1 109 ? 19.084 -21.560 -0.184 1.00 77.38 109 LYS A O 1
ATOM 838 N N . ALA A 1 110 ? 19.386 -22.066 -2.345 1.00 73.38 110 ALA A N 1
ATOM 839 C CA . ALA A 1 110 ? 18.006 -22.485 -2.584 1.00 73.38 110 ALA A CA 1
ATOM 840 C C . ALA A 1 110 ? 17.638 -23.749 -1.787 1.00 73.38 110 ALA A C 1
ATOM 842 O O . ALA A 1 110 ? 16.549 -23.834 -1.223 1.00 73.38 110 ALA A O 1
ATOM 843 N N . THR A 1 111 ? 18.550 -24.719 -1.686 1.00 81.31 111 THR A N 1
ATOM 844 C CA . THR A 1 111 ? 18.340 -25.928 -0.872 1.00 81.31 111 THR A CA 1
ATOM 845 C C . THR A 1 111 ? 18.348 -25.628 0.629 1.00 81.31 111 THR A C 1
ATOM 847 O O . THR A 1 111 ? 17.517 -26.175 1.353 1.00 81.31 111 THR A O 1
ATOM 850 N N . ALA A 1 112 ? 19.205 -24.716 1.103 1.00 77.88 112 ALA A N 1
ATOM 851 C CA . ALA A 1 112 ? 19.176 -24.244 2.488 1.00 77.88 112 ALA A CA 1
ATOM 852 C C . ALA A 1 112 ? 17.874 -23.492 2.823 1.00 77.88 112 ALA A C 1
ATOM 854 O O . ALA A 1 112 ? 17.290 -23.725 3.879 1.00 77.88 112 ALA A O 1
ATOM 855 N N . ALA A 1 113 ? 17.372 -22.658 1.905 1.00 70.94 113 ALA A N 1
ATOM 856 C CA . ALA A 1 113 ? 16.091 -21.973 2.067 1.00 70.94 113 ALA A CA 1
ATOM 857 C C . ALA A 1 113 ? 14.911 -22.959 2.119 1.00 70.94 113 ALA A C 1
ATOM 859 O O . ALA A 1 113 ? 14.036 -22.817 2.967 1.00 70.94 113 ALA A O 1
ATOM 860 N N . ARG A 1 114 ? 14.911 -24.004 1.276 1.00 76.38 114 ARG A N 1
ATOM 861 C CA . ARG A 1 114 ? 13.892 -25.071 1.323 1.00 76.38 114 ARG A CA 1
ATOM 862 C C . ARG A 1 114 ? 13.892 -25.815 2.659 1.00 76.38 114 ARG A C 1
ATOM 864 O O . ARG A 1 114 ? 12.827 -25.984 3.241 1.00 76.38 114 ARG A O 1
ATOM 871 N N . LYS A 1 115 ? 15.069 -26.175 3.181 1.00 78.62 115 LYS A N 1
ATOM 872 C CA . LYS A 1 115 ? 15.190 -26.784 4.518 1.00 78.62 115 LYS A CA 1
ATOM 873 C C . LYS A 1 115 ? 14.694 -25.853 5.626 1.00 78.62 115 LYS A C 1
ATOM 875 O O . LYS A 1 115 ? 14.014 -26.310 6.535 1.00 78.62 115 LYS A O 1
ATOM 880 N N . GLY A 1 116 ? 14.981 -24.553 5.529 1.00 72.25 116 GLY A N 1
ATOM 881 C CA . GLY A 1 116 ? 14.457 -23.555 6.466 1.00 72.25 116 GLY A CA 1
ATOM 882 C C . GLY A 1 116 ? 12.929 -23.454 6.438 1.00 72.25 116 GLY A C 1
ATOM 883 O O . GLY A 1 116 ? 12.309 -23.341 7.488 1.00 72.25 116 GLY A O 1
ATOM 884 N N . ILE A 1 117 ? 12.308 -23.556 5.258 1.00 75.00 117 ILE A N 1
ATOM 885 C CA . ILE A 1 117 ? 10.842 -23.568 5.114 1.00 75.00 117 ILE A CA 1
ATOM 886 C C . ILE A 1 117 ? 10.234 -24.845 5.710 1.00 75.00 117 ILE A C 1
ATOM 888 O O . ILE A 1 117 ? 9.187 -24.774 6.352 1.00 75.00 117 ILE A O 1
ATOM 892 N N . GLU A 1 118 ? 10.869 -26.004 5.525 1.00 79.56 118 GLU A N 1
ATOM 893 C CA . GLU A 1 118 ? 10.419 -27.266 6.130 1.00 79.56 118 GLU A CA 1
ATOM 894 C C . GLU A 1 118 ? 10.489 -27.229 7.662 1.00 79.56 118 GLU A C 1
ATOM 896 O O . GLU A 1 118 ? 9.526 -27.619 8.322 1.00 79.56 118 GLU A O 1
ATOM 901 N N . ASP A 1 119 ? 11.572 -26.693 8.227 1.00 80.25 119 ASP A N 1
ATOM 902 C CA . ASP A 1 119 ? 11.742 -26.538 9.678 1.00 80.25 119 ASP A CA 1
ATOM 903 C C . ASP A 1 119 ? 10.745 -25.524 10.268 1.00 80.25 119 ASP A C 1
ATOM 905 O O . ASP A 1 119 ? 10.128 -25.744 11.317 1.00 80.25 119 ASP A O 1
ATOM 909 N N . LEU A 1 120 ? 10.478 -24.439 9.532 1.00 74.19 120 LEU A N 1
ATOM 910 C CA . LEU A 1 120 ? 9.455 -23.465 9.904 1.00 74.19 120 LEU A CA 1
ATOM 911 C C . LEU A 1 120 ? 8.052 -24.085 9.855 1.00 74.19 120 LEU A C 1
ATOM 913 O O . LEU A 1 120 ? 7.256 -23.883 10.769 1.00 74.19 120 LEU A O 1
ATOM 917 N N . ARG A 1 121 ? 7.754 -24.897 8.834 1.00 78.81 121 ARG A N 1
ATOM 918 C CA . ARG A 1 121 ? 6.484 -25.629 8.726 1.00 78.81 121 ARG A CA 1
ATOM 919 C C . ARG A 1 121 ? 6.319 -26.630 9.869 1.00 78.81 121 ARG A C 1
ATOM 921 O O . ARG A 1 121 ? 5.226 -26.726 10.422 1.00 78.81 121 ARG A O 1
ATOM 928 N N . ALA A 1 122 ? 7.385 -27.333 10.250 1.00 79.12 122 ALA A N 1
ATOM 929 C CA . ALA A 1 122 ? 7.377 -28.227 11.404 1.00 79.12 122 ALA A CA 1
ATOM 930 C C . ALA A 1 122 ? 7.108 -27.459 12.709 1.00 79.12 122 ALA A C 1
ATOM 932 O O . ALA A 1 122 ? 6.271 -27.881 13.505 1.00 79.12 122 ALA A O 1
ATOM 933 N N . THR A 1 123 ? 7.734 -26.292 12.887 1.00 76.44 123 THR A N 1
ATOM 934 C CA . THR A 1 123 ? 7.524 -25.423 14.056 1.00 76.44 123 THR A CA 1
ATOM 935 C C . THR A 1 123 ? 6.089 -24.895 14.131 1.00 76.44 123 THR A C 1
ATOM 937 O O . THR A 1 123 ? 5.471 -24.948 15.194 1.00 76.44 123 THR A O 1
ATOM 940 N N . VAL A 1 124 ? 5.522 -24.446 13.007 1.00 78.31 124 VAL A N 1
ATOM 941 C CA . VAL A 1 124 ? 4.131 -23.968 12.928 1.00 78.31 124 VAL A CA 1
ATOM 942 C C . VAL A 1 124 ? 3.142 -25.086 13.256 1.00 78.31 124 VAL A C 1
ATOM 944 O O . VAL A 1 124 ? 2.208 -24.867 14.025 1.00 78.31 124 VAL A O 1
ATOM 947 N N . LEU A 1 125 ? 3.361 -26.301 12.741 1.00 79.62 125 LEU A N 1
ATOM 948 C CA . LEU A 1 125 ? 2.526 -27.455 13.085 1.00 79.62 125 LEU A CA 1
ATOM 949 C C . LEU A 1 125 ? 2.588 -27.768 14.586 1.00 79.62 125 LEU A C 1
ATOM 951 O O . LEU A 1 125 ? 1.559 -28.045 15.201 1.00 79.62 125 LEU A O 1
ATOM 955 N N . LEU A 1 126 ? 3.771 -27.669 15.195 1.00 77.19 126 LEU A N 1
ATOM 956 C CA . LEU A 1 126 ? 3.958 -27.897 16.629 1.00 77.19 126 LEU A CA 1
ATOM 957 C C . LEU A 1 126 ? 3.247 -26.825 17.473 1.00 77.19 126 LEU A C 1
ATOM 959 O O . LEU A 1 126 ? 2.567 -27.157 18.445 1.00 77.19 126 LEU A O 1
ATOM 963 N N . GLN A 1 127 ? 3.314 -25.557 17.060 1.00 71.62 127 GLN A N 1
ATOM 964 C CA . GLN A 1 127 ? 2.564 -24.465 17.689 1.00 71.62 127 GLN A CA 1
ATOM 965 C C . GLN A 1 127 ? 1.052 -24.651 17.545 1.00 71.62 127 GLN A C 1
ATOM 967 O O . GLN A 1 127 ? 0.316 -24.443 18.504 1.00 71.62 127 GLN A O 1
ATOM 972 N N . GLN A 1 128 ? 0.571 -25.110 16.390 1.00 69.75 128 GLN A N 1
ATOM 973 C CA . GLN A 1 128 ? -0.853 -25.357 16.169 1.00 69.75 128 GLN A CA 1
ATOM 974 C C . GLN A 1 128 ? -1.382 -26.505 17.046 1.00 69.75 128 GLN A C 1
ATOM 976 O O . GLN A 1 128 ? -2.492 -26.421 17.574 1.00 69.75 128 GLN A O 1
ATOM 981 N N . VAL A 1 129 ? -0.578 -27.550 17.273 1.00 73.38 129 VAL A N 1
ATOM 982 C CA . VAL A 1 129 ? -0.909 -28.626 18.223 1.00 73.38 129 VAL A CA 1
ATOM 983 C C . VAL A 1 129 ? -0.953 -28.099 19.660 1.00 73.38 129 VAL A C 1
ATOM 985 O O . VAL A 1 129 ? -1.890 -28.423 20.390 1.00 73.38 129 VAL A O 1
ATOM 988 N N . GLN A 1 130 ? -0.000 -27.250 20.061 1.00 67.56 130 GLN A N 1
ATOM 989 C CA . GLN A 1 130 ? -0.013 -26.620 21.387 1.00 67.56 130 GLN A CA 1
ATOM 990 C C . GLN A 1 130 ? -1.220 -25.694 21.576 1.00 67.56 130 GLN A C 1
ATOM 992 O O . GLN A 1 130 ? -1.871 -25.757 22.615 1.00 67.56 130 GLN A O 1
ATOM 997 N N . ILE A 1 131 ? -1.576 -24.895 20.567 1.00 64.56 131 ILE A N 1
ATOM 998 C CA . ILE A 1 131 ? -2.763 -24.030 20.597 1.00 64.56 131 ILE A CA 1
ATOM 999 C C . ILE A 1 131 ? -4.030 -24.875 20.748 1.00 64.56 131 ILE A C 1
ATOM 1001 O O . ILE A 1 131 ? -4.842 -24.597 21.622 1.00 64.56 131 ILE A O 1
ATOM 1005 N N . ASN A 1 132 ? -4.182 -25.953 19.977 1.00 64.06 132 ASN A N 1
ATOM 1006 C CA . ASN A 1 132 ? -5.343 -26.839 20.095 1.00 64.06 132 ASN A CA 1
ATOM 1007 C C . ASN A 1 132 ? -5.427 -27.531 21.467 1.00 64.06 132 ASN A C 1
ATOM 1009 O O . ASN A 1 132 ? -6.525 -27.738 21.988 1.00 64.06 132 ASN A O 1
ATOM 1013 N N . ALA A 1 133 ? -4.283 -27.867 22.070 1.00 62.75 133 ALA A N 1
ATOM 1014 C CA . ALA A 1 133 ? -4.224 -28.424 23.418 1.00 62.75 133 ALA A CA 1
ATOM 1015 C C . ALA A 1 133 ? -4.616 -27.389 24.489 1.00 62.75 133 ALA A C 1
ATOM 1017 O O . ALA A 1 133 ? -5.403 -27.706 25.379 1.00 62.75 133 ALA A O 1
ATOM 1018 N N . VAL A 1 134 ? -4.136 -26.145 24.373 1.00 63.97 134 VAL A N 1
ATOM 1019 C CA . VAL A 1 134 ? -4.486 -25.040 25.283 1.00 63.97 134 VAL A CA 1
ATOM 1020 C C . VAL A 1 134 ? -5.954 -24.645 25.137 1.00 63.97 134 VAL A C 1
ATOM 1022 O O . VAL A 1 134 ? -6.633 -24.471 26.143 1.00 63.97 134 VAL A O 1
ATOM 1025 N N . VAL A 1 135 ? -6.479 -24.570 23.912 1.00 61.38 135 VAL A N 1
ATOM 1026 C CA . VAL A 1 135 ? -7.895 -24.268 23.654 1.00 61.38 135 VAL A CA 1
ATOM 1027 C C . VAL A 1 135 ? -8.791 -25.330 24.292 1.00 61.38 135 VAL A C 1
ATOM 1029 O O . VAL A 1 135 ? -9.720 -24.972 25.009 1.00 61.38 135 VAL A O 1
ATOM 1032 N N . ARG A 1 136 ? -8.477 -26.627 24.140 1.00 56.97 136 ARG A N 1
ATOM 1033 C CA . ARG A 1 136 ? -9.243 -27.702 24.799 1.00 56.97 136 ARG A CA 1
ATOM 1034 C C . ARG A 1 136 ? -9.124 -27.683 26.323 1.00 56.97 136 ARG A C 1
ATOM 1036 O O . ARG A 1 136 ? -10.128 -27.907 26.991 1.00 56.97 136 ARG A O 1
ATOM 1043 N N . ALA A 1 137 ? -7.938 -27.410 26.870 1.00 57.34 137 ALA A N 1
ATOM 1044 C CA . ALA A 1 137 ? -7.740 -27.318 28.317 1.00 57.34 137 ALA A CA 1
ATOM 1045 C C . ALA A 1 137 ? -8.486 -26.116 28.929 1.00 57.34 137 ALA A C 1
ATOM 1047 O O . ALA A 1 137 ? -9.091 -26.245 29.996 1.00 57.34 137 ALA A O 1
ATOM 1048 N N . ASN A 1 138 ? -8.522 -24.978 28.227 1.00 52.94 138 ASN A N 1
ATOM 1049 C CA . ASN A 1 138 ? -9.292 -23.808 28.647 1.00 52.94 138 ASN A CA 1
ATOM 1050 C C . ASN A 1 138 ? -10.802 -24.043 28.552 1.00 52.94 138 ASN A C 1
ATOM 1052 O O . ASN A 1 138 ? -11.513 -23.649 29.470 1.00 52.94 138 ASN A O 1
ATOM 1056 N N . SER A 1 139 ? -11.307 -24.744 27.530 1.00 51.59 139 SER A N 1
ATOM 1057 C CA . SER A 1 139 ? -12.749 -25.024 27.410 1.00 51.59 139 SER A CA 1
ATOM 1058 C C . SER A 1 139 ? -13.329 -25.807 28.597 1.00 51.59 139 SER A C 1
ATOM 1060 O O . SER A 1 139 ? -14.505 -25.649 28.907 1.00 51.59 139 SER A O 1
ATOM 1062 N N . THR A 1 140 ? -12.524 -26.611 29.299 1.00 53.19 140 THR A N 1
ATOM 1063 C CA . THR A 1 140 ? -12.947 -27.299 30.534 1.00 53.19 140 THR A CA 1
ATOM 1064 C C . THR A 1 140 ? -12.787 -26.464 31.809 1.00 53.19 140 THR A C 1
ATOM 1066 O O . THR A 1 140 ? -13.439 -26.762 32.806 1.00 53.19 140 THR A O 1
ATOM 1069 N N . ALA A 1 141 ? -11.963 -25.411 31.798 1.00 47.12 141 ALA A N 1
ATOM 1070 C CA . ALA A 1 141 ? -11.726 -24.538 32.953 1.00 47.12 141 ALA A CA 1
ATOM 1071 C C . ALA A 1 141 ? -12.602 -23.263 32.959 1.00 47.12 141 ALA A C 1
ATOM 1073 O O . ALA A 1 141 ? -12.727 -22.601 33.988 1.00 47.12 141 ALA A O 1
ATOM 1074 N N . SER A 1 142 ? -13.250 -22.925 31.840 1.00 45.47 142 SER A N 1
ATOM 1075 C CA . SER A 1 142 ? -14.029 -21.686 31.668 1.00 45.47 142 SER A CA 1
ATOM 1076 C C . SER A 1 142 ? -15.404 -21.643 32.355 1.00 45.47 142 SER A C 1
ATOM 1078 O O . SER A 1 142 ? -16.123 -20.666 32.179 1.00 45.47 142 SER A O 1
ATOM 1080 N N . ALA A 1 143 ? -15.789 -22.636 33.163 1.00 46.41 143 ALA A N 1
ATOM 1081 C CA . ALA A 1 143 ? -17.080 -22.617 33.863 1.00 46.41 143 ALA A CA 1
ATOM 1082 C C . ALA A 1 143 ? -17.080 -21.833 35.199 1.00 46.41 143 ALA A C 1
ATOM 1084 O O . ALA A 1 143 ? -18.140 -21.695 35.803 1.00 46.41 143 ALA A O 1
ATOM 1085 N N . VAL A 1 144 ? -15.931 -21.334 35.692 1.00 46.72 144 VAL A N 1
ATOM 1086 C CA . VAL A 1 144 ? -15.829 -20.803 37.078 1.00 46.72 144 VAL A CA 1
ATOM 1087 C C . VAL A 1 144 ? -15.210 -19.397 37.202 1.00 46.72 144 VAL A C 1
ATOM 1089 O O . VAL A 1 144 ? -15.071 -18.898 38.312 1.00 46.72 144 VAL A O 1
ATOM 1092 N N . VAL A 1 145 ? -14.890 -18.677 36.120 1.00 39.88 145 VAL A N 1
ATOM 1093 C CA . VAL A 1 145 ? -14.305 -17.320 36.256 1.00 39.88 145 VAL A CA 1
ATOM 1094 C C . VAL A 1 145 ? -14.974 -16.309 35.326 1.00 39.88 145 VAL A C 1
ATOM 1096 O O . VAL A 1 145 ? -14.414 -15.872 34.326 1.00 39.88 145 VAL A O 1
ATOM 1099 N N . HIS A 1 146 ? -16.192 -15.908 35.686 1.00 41.41 146 HIS A N 1
ATOM 1100 C CA . HIS A 1 146 ? -16.732 -14.610 35.291 1.00 41.41 146 HIS A CA 1
ATOM 1101 C C . HIS A 1 146 ? -16.222 -13.560 36.283 1.00 41.41 146 HIS A C 1
ATOM 1103 O O . HIS A 1 146 ? -16.579 -13.630 37.456 1.00 41.41 146 HIS A O 1
ATOM 1109 N N . ASN A 1 147 ? -15.386 -12.633 35.796 1.00 45.94 147 ASN A N 1
ATOM 1110 C CA . ASN A 1 147 ? -15.162 -11.243 36.243 1.00 45.94 147 ASN A CA 1
ATOM 1111 C C . ASN A 1 147 ? -13.664 -10.867 36.174 1.00 45.94 147 ASN A C 1
ATOM 1113 O O . ASN A 1 147 ? -12.850 -11.408 36.912 1.00 45.94 147 ASN A O 1
ATOM 1117 N N . HIS A 1 148 ? -13.342 -9.889 35.312 1.00 40.50 148 HIS A N 1
ATOM 1118 C CA . HIS A 1 148 ? -12.082 -9.115 35.233 1.00 40.50 148 HIS A CA 1
ATOM 1119 C C . HIS A 1 148 ? -10.902 -9.576 34.353 1.00 40.50 148 HIS A C 1
ATOM 1121 O O . HIS A 1 148 ? -9.751 -9.304 34.682 1.00 40.50 148 HIS A O 1
ATOM 1127 N N . PHE A 1 149 ? -11.160 -10.080 33.144 1.00 44.41 149 PHE A N 1
ATOM 1128 C CA . PHE A 1 149 ? -10.220 -9.870 32.030 1.00 44.41 149 PHE A CA 1
ATOM 1129 C C . PHE A 1 149 ? -10.963 -9.220 30.860 1.00 44.41 149 PHE A C 1
ATOM 1131 O O . PHE A 1 149 ? -12.073 -9.635 30.537 1.00 44.41 149 PHE A O 1
ATOM 1138 N N . GLY A 1 150 ? -10.391 -8.134 30.326 1.00 47.75 150 GLY A N 1
ATOM 1139 C CA . GLY A 1 150 ? -11.010 -7.246 29.339 1.00 47.75 150 GLY A CA 1
ATOM 1140 C C . GLY A 1 150 ? -11.633 -8.007 28.174 1.00 47.75 150 GLY A C 1
ATOM 1141 O O . GLY A 1 150 ? -11.060 -8.974 27.677 1.00 47.75 150 GLY A O 1
ATOM 1142 N N . SER A 1 151 ? -12.833 -7.589 27.783 1.00 50.72 151 SER A N 1
ATOM 1143 C CA . SER A 1 151 ? -13.606 -8.175 26.694 1.00 50.72 151 SER A CA 1
ATOM 1144 C C . SER A 1 151 ? -12.877 -7.998 25.365 1.00 50.72 151 SER A C 1
ATOM 1146 O O . SER A 1 151 ? -13.114 -7.063 24.616 1.00 50.72 151 SER A O 1
ATOM 1148 N N . ASP A 1 152 ? -12.000 -8.943 25.051 1.00 63.41 152 ASP A N 1
ATOM 1149 C CA . ASP A 1 152 ? -11.306 -9.081 23.770 1.00 63.41 152 ASP A CA 1
ATOM 1150 C C . ASP A 1 152 ? -12.247 -9.542 22.632 1.00 63.41 152 ASP A C 1
ATOM 1152 O O . ASP A 1 152 ? -11.824 -10.140 21.646 1.00 63.41 152 ASP A O 1
ATOM 1156 N N . ALA A 1 153 ? -13.548 -9.299 22.747 1.00 67.00 153 ALA A N 1
ATOM 1157 C CA . ALA A 1 153 ? -14.532 -9.616 21.723 1.00 67.00 153 ALA A CA 1
ATOM 1158 C C . ALA A 1 153 ? -15.033 -8.306 21.117 1.00 67.00 153 ALA A C 1
ATOM 1160 O O . ALA A 1 153 ? -15.330 -7.377 21.856 1.00 67.00 153 ALA A O 1
ATOM 1161 N N . TRP A 1 154 ? -15.128 -8.236 19.785 1.00 90.12 154 TRP A N 1
ATOM 1162 C CA . TRP A 1 154 ? -15.836 -7.145 19.110 1.00 90.12 154 TRP A CA 1
ATOM 1163 C C . TRP A 1 154 ? -17.296 -7.168 19.579 1.00 90.12 154 TRP A C 1
ATOM 1165 O O . TRP A 1 154 ? -18.053 -8.076 19.225 1.00 90.12 154 TRP A O 1
ATOM 1175 N N . GLY A 1 155 ? -17.652 -6.250 20.473 1.00 90.19 155 GLY A N 1
ATOM 1176 C CA . GLY A 1 155 ? -18.862 -6.302 21.274 1.00 90.19 155 GLY A CA 1
ATOM 1177 C C . GLY A 1 155 ? -19.881 -5.221 20.911 1.00 90.19 155 GLY A C 1
ATOM 1178 O O . GLY A 1 155 ? -19.720 -4.455 19.962 1.00 90.19 155 GLY A O 1
ATOM 1179 N N . PRO A 1 156 ? -21.019 -5.180 21.625 1.00 92.44 156 PRO A N 1
ATOM 1180 C CA . PRO A 1 156 ? -22.026 -4.130 21.471 1.00 92.44 156 PRO A CA 1
ATOM 1181 C C . PRO A 1 156 ? -21.459 -2.718 21.666 1.00 92.44 156 PRO A C 1
ATOM 1183 O O . PRO A 1 156 ? -21.827 -1.820 20.912 1.00 92.44 156 PRO A O 1
ATOM 1186 N N . ASP A 1 157 ? -20.543 -2.549 22.619 1.00 92.56 157 ASP A N 1
ATOM 1187 C CA . ASP A 1 157 ? -19.985 -1.247 22.986 1.00 92.56 157 ASP A CA 1
ATOM 1188 C C . ASP A 1 157 ? -19.083 -0.690 21.877 1.00 92.56 157 ASP A C 1
ATOM 1190 O O . ASP A 1 157 ? -19.210 0.475 21.505 1.00 92.56 157 ASP A O 1
ATOM 1194 N N . GLU A 1 158 ? -18.212 -1.518 21.289 1.00 93.88 158 GLU A N 1
ATOM 1195 C CA . GLU A 1 158 ? -17.356 -1.123 20.164 1.00 93.88 158 GLU A CA 1
ATOM 1196 C C . GLU A 1 158 ? -18.189 -0.770 18.925 1.00 93.88 158 GLU A C 1
ATOM 1198 O O . GLU A 1 158 ? -17.903 0.212 18.239 1.00 93.88 158 GLU A O 1
ATOM 1203 N N . ARG A 1 159 ? -19.268 -1.523 18.672 1.00 94.81 159 ARG A N 1
ATOM 1204 C CA . ARG A 1 159 ? -20.210 -1.242 17.575 1.00 94.81 159 ARG A CA 1
ATOM 1205 C C . ARG A 1 159 ? -20.948 0.073 17.767 1.00 94.81 159 ARG A C 1
ATOM 1207 O O . ARG A 1 159 ? -21.116 0.826 16.810 1.00 94.81 159 ARG A O 1
ATOM 1214 N N . GLN A 1 160 ? -21.397 0.352 18.988 1.00 95.81 160 GLN A N 1
ATOM 1215 C CA . GLN A 1 160 ? -22.054 1.616 19.296 1.00 95.81 160 GLN A CA 1
ATOM 1216 C C . GLN A 1 160 ? -21.091 2.792 19.103 1.00 95.81 160 GLN A C 1
ATOM 1218 O O . GLN A 1 160 ? -21.451 3.747 18.418 1.00 95.81 160 GLN A O 1
ATOM 1223 N N . ARG A 1 161 ? -19.854 2.685 19.607 1.00 94.94 161 ARG A N 1
ATOM 1224 C CA . ARG A 1 161 ? -18.818 3.709 19.397 1.00 94.94 161 ARG A CA 1
ATOM 1225 C C . ARG A 1 161 ? -18.544 3.945 17.918 1.00 94.94 161 ARG A C 1
ATOM 1227 O O . ARG A 1 161 ? -18.526 5.088 17.488 1.00 94.94 161 ARG A O 1
ATOM 1234 N N . LEU A 1 162 ? -18.395 2.885 17.122 1.00 96.31 162 LEU A N 1
ATOM 1235 C CA . LEU A 1 162 ? -18.161 3.020 15.684 1.00 96.31 162 LEU A CA 1
ATOM 1236 C C . LEU A 1 162 ? -19.282 3.805 14.983 1.00 96.31 162 LEU A C 1
ATOM 1238 O O . LEU A 1 162 ? -18.994 4.657 14.147 1.00 96.31 162 LEU A O 1
ATOM 1242 N N . ARG A 1 163 ? -20.547 3.554 15.340 1.00 95.44 163 ARG A N 1
ATOM 1243 C CA . ARG A 1 163 ? -21.701 4.280 14.783 1.00 95.44 163 ARG A CA 1
ATOM 1244 C C . ARG A 1 163 ? -21.733 5.744 15.212 1.00 95.44 163 ARG A C 1
ATOM 1246 O O . ARG A 1 163 ? -22.004 6.612 14.387 1.00 95.44 163 ARG A O 1
ATOM 1253 N N . GLU A 1 164 ? -21.455 6.021 16.485 1.00 95.25 164 GLU A N 1
ATOM 1254 C CA . GLU A 1 164 ? -21.362 7.391 17.006 1.00 95.25 164 GLU A CA 1
ATOM 1255 C C . GLU A 1 164 ? -20.246 8.173 16.298 1.00 95.25 164 GLU A C 1
ATOM 1257 O O . GLU A 1 164 ? -20.463 9.300 15.852 1.00 95.25 164 GLU A O 1
ATOM 1262 N N . GLU A 1 165 ? -19.081 7.549 16.111 1.00 94.31 165 GLU A N 1
ATOM 1263 C CA . GLU A 1 165 ? -17.946 8.139 15.398 1.00 94.31 165 GLU A CA 1
ATOM 1264 C C . GLU A 1 165 ? -18.224 8.325 13.905 1.00 94.31 165 GLU A C 1
ATOM 1266 O O . GLU A 1 165 ? -17.885 9.366 13.348 1.00 94.31 165 GLU A O 1
ATOM 1271 N N . SER A 1 166 ? -18.891 7.374 13.251 1.00 92.38 166 SER A N 1
ATOM 1272 C CA . SER A 1 166 ? -19.307 7.526 11.854 1.00 92.38 166 SER A CA 1
ATOM 1273 C C . SER A 1 166 ? -20.274 8.687 11.663 1.00 92.38 166 SER A C 1
ATOM 1275 O O . SER A 1 166 ? -20.079 9.503 10.759 1.00 92.38 166 SER A O 1
ATOM 1277 N N . ALA A 1 167 ? -21.257 8.830 12.556 1.00 92.31 167 ALA A N 1
ATOM 1278 C CA . ALA A 1 167 ? -22.160 9.973 12.548 1.00 92.31 167 ALA A CA 1
ATOM 1279 C C . ALA A 1 167 ? -21.414 11.293 12.805 1.00 92.31 167 ALA A C 1
ATOM 1281 O O . ALA A 1 167 ? -21.692 12.292 12.141 1.00 92.31 167 ALA A O 1
ATOM 1282 N N . ARG A 1 168 ? -20.443 11.311 13.729 1.00 93.19 168 ARG A N 1
ATOM 1283 C CA . ARG A 1 168 ? -19.631 12.505 14.010 1.00 93.19 168 ARG A CA 1
ATOM 1284 C C . ARG A 1 168 ? -18.798 12.919 12.801 1.00 93.19 168 ARG A C 1
ATOM 1286 O O . ARG A 1 168 ? -18.912 14.056 12.356 1.00 93.19 168 ARG A O 1
ATOM 1293 N N . VAL A 1 169 ? -18.039 11.988 12.222 1.00 91.75 169 VAL A N 1
ATOM 1294 C CA . VAL A 1 169 ? -17.210 12.239 11.031 1.00 91.75 169 VAL A CA 1
ATOM 1295 C C . VAL A 1 169 ? -18.076 12.657 9.838 1.00 91.75 169 VAL A C 1
ATOM 1297 O O . VAL A 1 169 ? -17.668 13.518 9.063 1.00 91.75 169 VAL A O 1
ATOM 1300 N N . ALA A 1 170 ? -19.287 12.109 9.698 1.00 88.44 170 ALA A N 1
ATOM 1301 C CA . ALA A 1 170 ? -20.235 12.540 8.670 1.00 88.44 170 ALA A CA 1
ATOM 1302 C C . ALA A 1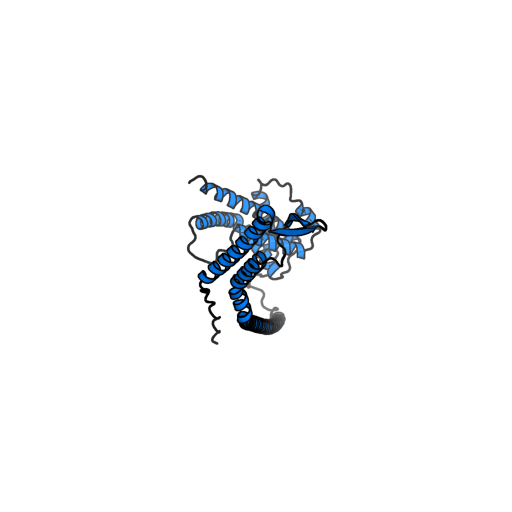 170 ? -20.672 14.007 8.831 1.00 88.44 170 ALA A C 1
ATOM 1304 O O . ALA A 1 170 ? -20.824 14.702 7.828 1.00 88.44 170 ALA A O 1
ATOM 1305 N N . ASN A 1 171 ? -20.852 14.481 10.066 1.00 88.81 171 ASN A N 1
ATOM 1306 C CA . ASN A 1 171 ? -21.229 15.868 10.348 1.00 88.81 171 ASN A CA 1
ATOM 1307 C C . ASN A 1 171 ? -20.044 16.836 10.200 1.00 88.81 171 ASN A C 1
ATOM 1309 O O . ASN A 1 171 ? -20.201 17.909 9.617 1.00 88.81 171 ASN A O 1
ATOM 1313 N N . ASP A 1 172 ? -18.861 16.451 10.687 1.00 86.44 172 ASP A N 1
ATOM 1314 C CA . ASP A 1 172 ? -17.648 17.281 10.635 1.00 86.44 172 ASP A CA 1
ATOM 1315 C C . ASP A 1 172 ? -17.143 17.465 9.196 1.00 86.44 172 ASP A C 1
ATOM 1317 O O . ASP A 1 172 ? -16.668 18.538 8.823 1.00 86.44 172 ASP A O 1
ATOM 1321 N N . ALA A 1 173 ? -17.333 16.459 8.338 1.00 71.44 173 ALA A N 1
ATOM 1322 C CA . ALA A 1 173 ? -16.997 16.531 6.919 1.00 71.44 173 ALA A CA 1
ATOM 1323 C C . ALA A 1 173 ? -17.947 17.428 6.089 1.00 71.44 173 ALA A C 1
ATOM 1325 O O . ALA A 1 173 ? -17.831 17.446 4.863 1.00 71.44 173 ALA A O 1
ATOM 1326 N N . GLY A 1 174 ? -18.852 18.196 6.722 1.00 53.25 174 GLY A N 1
ATOM 1327 C CA . GLY A 1 174 ? -19.934 19.014 6.141 1.00 53.25 174 GLY A CA 1
ATOM 1328 C C . GLY A 1 174 ? -19.572 20.087 5.092 1.00 53.25 174 GLY A C 1
ATOM 1329 O O . GLY A 1 174 ? -20.421 20.906 4.743 1.00 53.25 174 GLY A O 1
ATOM 1330 N N . GLY A 1 175 ? -18.349 20.089 4.557 1.00 55.34 175 GLY A N 1
ATOM 1331 C CA . GLY A 1 175 ? -17.928 20.851 3.375 1.00 55.34 175 GLY A CA 1
ATOM 1332 C C . GLY A 1 175 ? -17.642 20.000 2.128 1.00 55.34 175 GLY A C 1
ATOM 1333 O O . GLY A 1 175 ? -17.651 20.538 1.019 1.00 55.34 175 GLY A O 1
ATOM 1334 N N . TYR A 1 176 ? -17.436 18.685 2.266 1.00 54.88 176 TYR A N 1
ATOM 1335 C CA . TYR A 1 176 ? -17.321 17.776 1.123 1.00 54.88 176 TYR A CA 1
ATOM 1336 C C . TYR A 1 176 ? -18.729 17.458 0.625 1.00 54.88 176 TYR A C 1
ATOM 1338 O O . TYR A 1 176 ? -19.473 16.701 1.248 1.00 54.88 176 TYR A O 1
ATOM 1346 N N . ARG A 1 177 ? -19.137 18.103 -0.475 1.00 48.69 177 ARG A N 1
ATOM 1347 C CA . ARG A 1 177 ? -20.442 17.858 -1.099 1.00 48.69 177 ARG A CA 1
ATOM 1348 C C . ARG A 1 177 ? -20.583 16.368 -1.393 1.00 48.69 177 ARG A C 1
ATOM 1350 O O . ARG A 1 177 ? -19.881 15.825 -2.238 1.00 48.69 177 ARG A O 1
ATOM 1357 N N . ALA A 1 178 ? -21.529 15.758 -0.692 1.00 46.78 178 ALA A N 1
ATOM 1358 C CA . ALA A 1 178 ? -22.004 14.404 -0.879 1.00 46.78 178 ALA A CA 1
ATOM 1359 C C . ALA A 1 178 ? -22.763 14.261 -2.210 1.00 46.78 178 ALA A C 1
ATOM 1361 O O . ALA A 1 178 ? -23.953 13.951 -2.226 1.00 46.78 178 ALA A O 1
ATOM 1362 N N . ASP A 1 179 ? -22.074 14.424 -3.338 1.00 51.75 179 ASP A N 1
ATOM 1363 C CA . ASP A 1 179 ? -22.347 13.512 -4.446 1.00 51.75 179 ASP A CA 1
ATOM 1364 C C . ASP A 1 179 ? -21.811 12.166 -3.957 1.00 51.75 179 ASP A C 1
ATOM 1366 O O . ASP A 1 179 ? -20.626 11.868 -4.095 1.00 51.75 179 ASP A O 1
ATOM 1370 N N . GLY A 1 180 ? -22.655 11.445 -3.206 1.00 49.38 180 GLY A N 1
ATOM 1371 C CA . GLY A 1 180 ? -22.275 10.217 -2.513 1.00 49.38 180 GLY A CA 1
ATOM 1372 C C . GLY A 1 180 ? -21.496 9.314 -3.466 1.00 49.38 180 GLY A C 1
ATOM 1373 O O . GLY A 1 180 ? -21.912 9.176 -4.624 1.00 49.38 180 GLY A O 1
ATOM 1374 N N . PRO A 1 181 ? -20.349 8.759 -3.037 1.00 54.53 181 PRO A N 1
ATOM 1375 C CA . PRO A 1 181 ? -19.512 7.997 -3.939 1.00 54.53 181 PRO A CA 1
ATOM 1376 C C . PRO A 1 181 ? -20.363 6.885 -4.571 1.00 54.53 181 PRO A C 1
ATOM 1378 O O . PRO A 1 181 ? -21.114 6.214 -3.855 1.00 54.53 181 PRO A O 1
ATOM 1381 N N . PRO A 1 182 ? -20.273 6.672 -5.899 1.00 56.81 182 PRO A N 1
ATOM 1382 C CA . PRO A 1 182 ? -20.980 5.583 -6.575 1.00 56.81 182 PRO A CA 1
ATOM 1383 C C . PRO A 1 182 ? -20.757 4.212 -5.902 1.00 56.81 182 PRO A C 1
ATOM 1385 O O . PRO A 1 182 ? -21.605 3.329 -6.016 1.00 56.81 182 PRO A O 1
ATOM 1388 N N . GLU A 1 183 ? -19.672 4.084 -5.130 1.00 64.94 183 GLU A N 1
ATOM 1389 C CA . GLU A 1 183 ? -19.258 2.914 -4.353 1.00 64.94 183 GLU A CA 1
ATOM 1390 C C . GLU A 1 183 ? -20.301 2.404 -3.343 1.00 6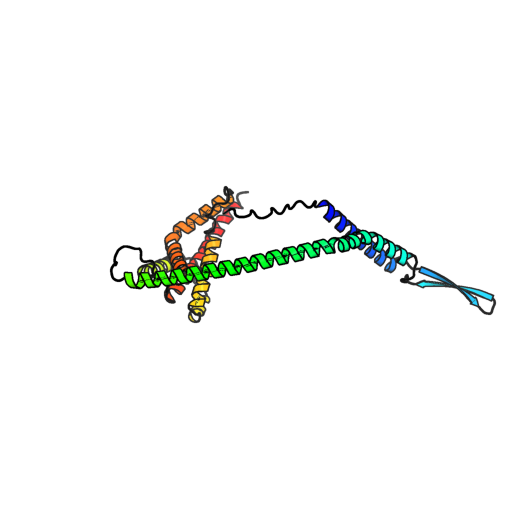4.94 183 GLU A C 1
ATOM 1392 O O . GLU A 1 183 ? -20.359 1.200 -3.095 1.00 64.94 183 GLU A O 1
ATOM 1397 N N . GLU A 1 184 ? -21.167 3.250 -2.769 1.00 68.44 184 GLU A N 1
ATOM 1398 C CA . GLU A 1 184 ? -22.120 2.773 -1.748 1.00 68.44 184 GLU A CA 1
ATOM 1399 C C . GLU A 1 184 ? -23.162 1.804 -2.337 1.00 68.44 184 GLU A C 1
ATOM 1401 O O . GLU A 1 184 ? -23.601 0.864 -1.670 1.00 68.44 184 GLU A O 1
ATOM 1406 N N . ARG A 1 185 ? -23.498 1.966 -3.625 1.00 66.62 185 ARG A N 1
ATOM 1407 C CA . ARG A 1 185 ? -24.376 1.031 -4.349 1.00 66.62 185 ARG A CA 1
ATOM 1408 C C . ARG A 1 185 ? -23.680 -0.293 -4.644 1.00 66.62 185 ARG A C 1
ATOM 1410 O O . ARG A 1 185 ? -24.319 -1.340 -4.542 1.00 66.62 185 ARG A O 1
ATOM 1417 N N . ASP A 1 186 ? -22.390 -0.252 -4.954 1.00 76.81 186 ASP A N 1
ATOM 1418 C CA . ASP A 1 186 ? -21.610 -1.445 -5.285 1.00 76.81 186 ASP A CA 1
ATOM 1419 C C . ASP A 1 186 ? -21.377 -2.323 -4.042 1.00 76.81 186 ASP A C 1
ATOM 1421 O O . ASP A 1 186 ? -21.470 -3.551 -4.114 1.00 76.81 186 ASP A O 1
ATOM 1425 N N . ARG A 1 187 ? -21.234 -1.714 -2.857 1.00 81.75 187 ARG A N 1
ATOM 1426 C CA . ARG A 1 187 ? -21.075 -2.433 -1.576 1.00 81.75 187 ARG A CA 1
ATOM 1427 C C . ARG A 1 187 ? -22.268 -3.297 -1.179 1.00 81.75 187 ARG A C 1
ATOM 1429 O O . ARG A 1 187 ? -22.098 -4.267 -0.433 1.00 81.75 187 ARG A O 1
ATOM 1436 N N . VAL A 1 188 ? -23.469 -2.990 -1.677 1.00 82.31 188 VAL A N 1
ATOM 1437 C CA . VAL A 1 188 ? -24.669 -3.810 -1.437 1.00 82.31 188 VAL A CA 1
ATOM 1438 C C . VAL A 1 188 ? -24.532 -5.189 -2.089 1.00 82.31 188 VAL A C 1
ATOM 1440 O O . VAL A 1 188 ? -25.050 -6.165 -1.538 1.00 82.31 188 VAL A O 1
ATOM 1443 N N . ALA A 1 189 ? -23.795 -5.296 -3.198 1.00 87.12 189 ALA A N 1
ATOM 1444 C CA . ALA A 1 189 ? -23.528 -6.561 -3.878 1.00 87.12 189 ALA A CA 1
ATOM 1445 C C . ALA A 1 189 ? -22.282 -7.290 -3.341 1.00 87.12 189 ALA A C 1
ATOM 1447 O O . ALA A 1 189 ? -22.217 -8.516 -3.437 1.00 87.12 189 ALA A O 1
ATOM 1448 N N . SER A 1 190 ? -21.328 -6.566 -2.746 1.00 91.12 190 SER A N 1
ATOM 1449 C CA . SER A 1 190 ? -20.077 -7.139 -2.237 1.00 91.12 190 SER A CA 1
ATOM 1450 C C . SER A 1 190 ? -20.284 -8.109 -1.074 1.00 91.12 190 SER A C 1
ATOM 1452 O O . SER A 1 190 ? -21.074 -7.884 -0.147 1.00 91.12 190 SER A O 1
ATOM 1454 N N . SER A 1 191 ? -19.510 -9.191 -1.094 1.00 95.25 191 SER A N 1
ATOM 1455 C CA . SER A 1 191 ? -19.434 -10.160 -0.007 1.00 95.25 191 SER A CA 1
ATOM 1456 C C . SER A 1 191 ? -18.746 -9.571 1.232 1.00 95.25 191 SER A C 1
ATOM 1458 O O . SER A 1 191 ? -17.922 -8.663 1.151 1.00 95.25 191 SER A O 1
ATOM 1460 N N . VAL A 1 192 ? -19.028 -10.129 2.416 1.00 94.56 192 VAL A N 1
ATOM 1461 C CA . VAL A 1 192 ? -18.387 -9.688 3.673 1.00 94.56 192 VAL A CA 1
ATOM 1462 C C . VAL A 1 192 ? -16.861 -9.831 3.617 1.00 94.56 192 VAL A C 1
ATOM 1464 O O . VAL A 1 192 ? -16.149 -9.034 4.218 1.00 94.56 192 VAL A O 1
ATOM 1467 N N . ALA A 1 193 ? -16.349 -10.838 2.906 1.00 94.44 193 ALA A N 1
ATOM 1468 C CA . ALA A 1 193 ? -14.913 -11.037 2.738 1.00 94.44 193 ALA A CA 1
ATOM 1469 C C . ALA A 1 193 ? -14.276 -9.916 1.901 1.00 94.44 193 ALA A C 1
ATOM 1471 O O . ALA A 1 193 ? -13.227 -9.406 2.284 1.00 94.44 193 ALA A O 1
ATOM 1472 N N . GLU A 1 194 ? -14.929 -9.498 0.814 1.00 95.38 194 GLU A N 1
ATOM 1473 C CA . GLU A 1 194 ? -14.480 -8.372 -0.015 1.00 95.38 194 GLU A CA 1
ATOM 1474 C C . GLU A 1 194 ? -14.504 -7.062 0.772 1.00 95.38 194 GLU A C 1
ATOM 1476 O O . GLU A 1 194 ? -13.501 -6.359 0.793 1.00 95.38 194 GLU A O 1
ATOM 1481 N N . LEU A 1 195 ? -15.581 -6.789 1.519 1.00 95.75 195 LEU A N 1
ATOM 1482 C CA . LEU A 1 195 ? -15.673 -5.592 2.365 1.00 95.75 195 LEU A CA 1
ATOM 1483 C C . LEU A 1 195 ? -14.577 -5.558 3.443 1.00 95.75 195 LEU A C 1
ATOM 1485 O O . LEU A 1 195 ? -14.014 -4.507 3.736 1.00 95.75 195 LEU A O 1
ATOM 1489 N N . LYS A 1 196 ? -14.240 -6.713 4.036 1.00 96.56 196 LYS A N 1
ATOM 1490 C CA . LYS A 1 196 ? -13.130 -6.814 4.998 1.00 96.56 196 LYS A CA 1
ATOM 1491 C C . LYS A 1 196 ? -11.787 -6.499 4.341 1.00 96.56 196 LYS A C 1
ATOM 1493 O O . LYS A 1 196 ? -10.974 -5.824 4.963 1.00 96.56 196 LYS A O 1
ATOM 1498 N N . MET A 1 197 ? -11.554 -6.977 3.118 1.00 97.00 197 MET A N 1
ATOM 1499 C CA . MET A 1 197 ? -10.333 -6.670 2.366 1.00 97.00 197 MET A CA 1
ATOM 1500 C C . MET A 1 197 ? -10.256 -5.187 1.999 1.00 97.00 197 MET A C 1
ATOM 1502 O O . MET A 1 197 ? -9.222 -4.571 2.238 1.00 97.00 197 MET A O 1
ATOM 1506 N N . GLU A 1 198 ? -11.358 -4.606 1.520 1.00 95.75 198 GLU A N 1
ATOM 1507 C CA . GLU A 1 198 ? -11.467 -3.173 1.215 1.00 95.75 198 GLU A CA 1
ATOM 1508 C C . GLU A 1 198 ? -11.164 -2.317 2.455 1.00 95.75 198 GLU A C 1
ATOM 1510 O O . GLU A 1 198 ? -10.418 -1.343 2.379 1.00 95.75 198 GLU A O 1
ATOM 1515 N N . LEU A 1 199 ? -11.670 -2.712 3.630 1.00 97.00 199 LEU A N 1
ATOM 1516 C CA . LEU A 1 199 ? -11.415 -1.999 4.883 1.00 97.00 199 LEU A CA 1
ATOM 1517 C C . LEU A 1 199 ? -9.930 -2.018 5.258 1.00 97.00 199 LEU A C 1
ATOM 1519 O O . LEU A 1 199 ? -9.392 -0.993 5.677 1.00 97.00 199 LEU A O 1
ATOM 1523 N N . LEU A 1 200 ? -9.265 -3.169 5.114 1.00 97.00 200 LEU A N 1
ATOM 1524 C CA . LEU A 1 200 ? -7.830 -3.288 5.384 1.00 97.00 200 LEU A CA 1
ATOM 1525 C C . LEU A 1 200 ? -7.005 -2.428 4.418 1.00 97.00 200 LEU A C 1
ATOM 1527 O O . LEU A 1 200 ? -6.076 -1.757 4.859 1.00 97.00 200 LEU A O 1
ATOM 1531 N N . GLU A 1 201 ? -7.366 -2.413 3.135 1.00 96.88 201 GLU A N 1
ATOM 1532 C CA . GLU A 1 201 ? -6.701 -1.606 2.109 1.00 96.88 201 GLU A CA 1
ATOM 1533 C C . GLU A 1 201 ? -6.861 -0.101 2.370 1.00 96.88 201 GLU A C 1
ATOM 1535 O O . GLU A 1 201 ? -5.865 0.622 2.426 1.00 96.88 201 GLU A O 1
ATOM 1540 N N . LYS A 1 202 ? -8.090 0.376 2.619 1.00 96.31 202 LYS A N 1
ATOM 1541 C CA . LYS A 1 202 ? -8.342 1.796 2.920 1.00 96.31 202 LYS A CA 1
ATOM 1542 C C . LYS A 1 202 ? -7.696 2.231 4.238 1.00 96.31 202 LYS A C 1
ATOM 1544 O O . LYS A 1 202 ? -7.232 3.366 4.344 1.00 96.31 202 LYS A O 1
ATOM 1549 N N . TYR A 1 203 ? -7.625 1.343 5.234 1.00 96.94 203 TYR A N 1
ATOM 1550 C CA . TYR A 1 203 ? -6.908 1.627 6.477 1.00 96.94 203 TYR A CA 1
ATOM 1551 C C . TYR A 1 203 ? -5.400 1.784 6.247 1.00 96.94 203 TYR A C 1
ATOM 1553 O O . TYR A 1 203 ? -4.807 2.698 6.812 1.00 96.94 203 TYR A O 1
ATOM 1561 N N . GLU A 1 204 ? -4.783 0.927 5.428 1.00 96.38 204 GLU A N 1
ATOM 1562 C CA . GLU A 1 204 ? -3.353 1.037 5.108 1.00 96.38 204 GLU A CA 1
ATOM 1563 C C . GLU A 1 204 ? -3.064 2.322 4.322 1.00 96.38 204 GLU A C 1
ATOM 1565 O O . GLU A 1 204 ? -2.153 3.065 4.676 1.00 96.38 204 GLU A O 1
ATOM 1570 N N . ALA A 1 205 ? -3.910 2.665 3.345 1.00 96.38 205 ALA A N 1
ATOM 1571 C CA . ALA A 1 205 ? -3.799 3.932 2.623 1.00 96.38 205 ALA A CA 1
ATOM 1572 C C . ALA A 1 205 ? -3.880 5.146 3.568 1.00 96.38 205 ALA A C 1
ATOM 1574 O O . ALA A 1 205 ? -3.107 6.097 3.440 1.00 96.38 205 ALA A O 1
ATOM 1575 N N . LEU A 1 206 ? -4.781 5.111 4.557 1.00 96.38 206 LEU A N 1
ATOM 1576 C CA . LEU A 1 206 ? -4.875 6.155 5.580 1.00 96.38 206 LEU A CA 1
ATOM 1577 C C . LEU A 1 206 ? -3.626 6.191 6.470 1.00 96.38 206 LEU A C 1
ATOM 1579 O O . LEU A 1 206 ? -3.133 7.269 6.807 1.00 96.38 206 LEU A O 1
ATOM 1583 N N . ALA A 1 207 ? -3.111 5.021 6.847 1.00 95.19 207 ALA A N 1
ATOM 1584 C CA . ALA A 1 207 ? -1.913 4.897 7.662 1.00 95.19 207 ALA A CA 1
ATOM 1585 C C . ALA A 1 207 ? -0.665 5.439 6.950 1.00 95.19 207 ALA A C 1
ATOM 1587 O O . ALA A 1 207 ? 0.159 6.079 7.605 1.00 95.19 207 ALA A O 1
ATOM 1588 N N . ASP A 1 208 ? -0.569 5.263 5.632 1.00 94.88 208 ASP A N 1
ATOM 1589 C CA . ASP A 1 208 ? 0.487 5.828 4.791 1.00 94.88 208 ASP A CA 1
ATOM 1590 C C . ASP A 1 208 ? 0.398 7.359 4.702 1.00 94.88 208 ASP A C 1
ATOM 1592 O O . ASP A 1 208 ? 1.400 8.055 4.884 1.00 94.88 208 ASP A O 1
ATOM 1596 N N . VAL A 1 209 ? -0.802 7.912 4.482 1.00 95.00 209 VAL A N 1
ATOM 1597 C CA . VAL A 1 209 ? -1.017 9.374 4.425 1.00 95.00 209 VAL A CA 1
ATOM 1598 C C . VAL A 1 209 ? -0.648 10.041 5.755 1.00 95.00 209 VAL A C 1
ATOM 1600 O O . VAL A 1 209 ? 0.016 11.084 5.783 1.00 95.00 209 VAL A O 1
ATOM 1603 N N . LEU A 1 210 ? -1.043 9.424 6.869 1.00 93.88 210 LEU A N 1
ATOM 1604 C CA . LEU A 1 210 ? -0.788 9.926 8.220 1.00 93.88 210 LEU A CA 1
ATOM 1605 C C . LEU A 1 210 ? 0.569 9.496 8.796 1.00 93.88 210 LEU A C 1
ATOM 1607 O O . LEU A 1 210 ? 0.891 9.872 9.920 1.00 93.88 210 LEU A O 1
ATOM 1611 N N . ASP A 1 211 ? 1.366 8.735 8.042 1.00 92.06 211 ASP A N 1
ATOM 1612 C CA . ASP A 1 211 ? 2.661 8.189 8.462 1.00 92.06 211 ASP A CA 1
ATOM 1613 C C . ASP A 1 211 ? 2.609 7.455 9.825 1.00 92.06 211 ASP A C 1
ATOM 1615 O O . ASP A 1 211 ? 3.526 7.527 10.652 1.00 92.06 211 ASP A O 1
ATOM 1619 N N . LEU A 1 212 ? 1.525 6.707 10.075 1.00 86.62 212 LEU A N 1
ATOM 1620 C CA . LEU A 1 212 ? 1.299 6.000 11.347 1.00 86.62 212 LEU A CA 1
ATOM 1621 C C . LEU A 1 212 ? 2.370 4.926 11.618 1.00 86.62 212 LEU A C 1
ATOM 1623 O O . LEU A 1 212 ? 2.579 4.515 12.765 1.00 86.62 212 LEU A O 1
ATOM 1627 N N . HIS A 1 213 ? 3.080 4.480 10.577 1.00 81.69 213 HIS A N 1
ATOM 1628 C CA . HIS A 1 213 ? 4.145 3.481 10.659 1.00 81.69 213 HIS A CA 1
ATOM 1629 C C . HIS A 1 213 ? 5.496 4.058 11.131 1.00 81.69 213 HIS A C 1
ATOM 1631 O O . HIS A 1 213 ? 6.295 3.325 11.729 1.00 81.69 213 HIS A O 1
ATOM 1637 N N . ALA A 1 214 ? 5.775 5.355 10.931 1.00 62.81 214 ALA A N 1
ATOM 1638 C CA . ALA A 1 214 ? 7.097 5.943 11.196 1.00 62.81 214 ALA A CA 1
ATOM 1639 C C . ALA A 1 214 ? 7.381 6.310 12.660 1.00 62.81 214 ALA A C 1
ATOM 1641 O O . ALA A 1 214 ? 8.437 6.882 12.974 1.00 62.81 214 ALA A O 1
ATOM 1642 N N . LEU A 1 215 ? 6.501 5.933 13.590 1.00 58.94 215 LEU A N 1
ATOM 1643 C CA . LEU A 1 215 ? 6.756 6.085 15.024 1.00 58.94 215 LEU A CA 1
ATOM 1644 C C . LEU A 1 215 ? 7.927 5.208 15.512 1.00 58.94 215 LEU A C 1
ATOM 1646 O O . LEU A 1 215 ? 8.505 5.475 16.567 1.00 58.94 215 LEU A O 1
ATOM 1650 N N . ARG A 1 216 ? 8.365 4.203 14.737 1.00 57.66 216 ARG A N 1
ATOM 1651 C CA . ARG A 1 216 ? 9.574 3.415 15.042 1.00 57.66 216 ARG A CA 1
ATOM 1652 C C . ARG A 1 216 ? 10.834 4.010 14.407 1.00 57.66 216 ARG A C 1
ATOM 1654 O O . ARG A 1 216 ? 11.333 3.547 13.388 1.00 57.66 216 ARG A O 1
ATOM 1661 N N . GLY A 1 217 ? 11.338 5.030 15.100 1.00 60.22 217 GLY A N 1
ATOM 1662 C CA . GLY A 1 217 ? 12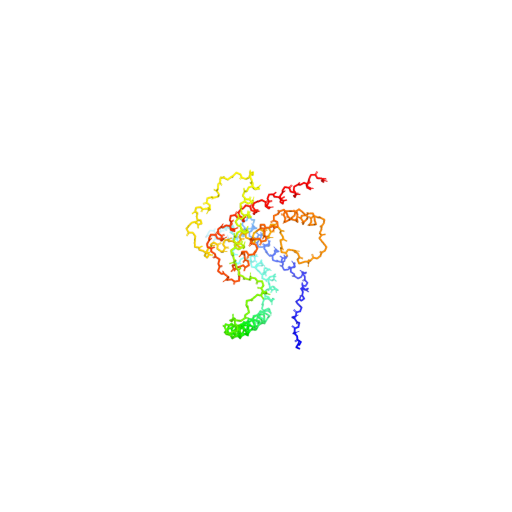.689 5.600 15.084 1.00 60.22 217 GLY A CA 1
ATOM 1663 C C . GLY A 1 217 ? 13.695 5.120 14.031 1.00 60.22 217 GLY A C 1
ATOM 1664 O O . GLY A 1 217 ? 14.342 4.084 14.191 1.00 60.22 217 GLY A O 1
ATOM 1665 N N . ARG A 1 218 ? 13.974 5.994 13.060 1.00 54.94 218 ARG A N 1
ATOM 1666 C CA . ARG A 1 218 ? 15.272 6.068 12.377 1.00 54.94 218 ARG A CA 1
ATOM 1667 C C . ARG A 1 218 ? 15.708 7.527 12.255 1.00 54.94 218 ARG A C 1
ATOM 1669 O O . ARG A 1 218 ? 15.307 8.225 11.337 1.00 54.94 218 ARG A O 1
ATOM 1676 N N . GLY A 1 219 ? 16.569 7.957 13.175 1.00 78.75 219 GLY A N 1
ATOM 1677 C CA . GLY A 1 219 ? 17.291 9.227 13.074 1.00 78.75 219 GLY A CA 1
ATOM 1678 C C . GLY A 1 219 ? 16.542 10.463 13.575 1.00 78.75 219 GLY A C 1
ATOM 1679 O O . GLY A 1 219 ? 15.373 10.419 13.950 1.00 78.75 219 GLY A O 1
ATOM 1680 N N . ARG A 1 220 ? 17.283 11.574 13.631 1.00 84.00 220 ARG A N 1
ATOM 1681 C CA . ARG A 1 220 ? 16.753 12.903 13.938 1.00 84.00 220 ARG A CA 1
ATOM 1682 C C . ARG A 1 220 ? 16.003 13.401 12.694 1.00 84.00 220 ARG A C 1
ATOM 1684 O O . ARG A 1 220 ? 16.654 13.483 11.652 1.00 84.00 220 ARG A O 1
ATOM 1691 N N . PRO A 1 221 ? 14.699 13.716 12.783 1.00 83.88 221 PRO A N 1
ATOM 1692 C CA . PRO A 1 221 ? 13.938 14.183 11.632 1.00 83.88 221 PRO A CA 1
ATOM 1693 C C . PRO A 1 221 ? 14.521 15.495 11.106 1.00 83.88 221 PRO A C 1
ATOM 1695 O O . PRO A 1 221 ? 15.026 16.323 11.877 1.00 83.88 221 PRO A O 1
ATOM 1698 N N . THR A 1 222 ? 14.454 15.682 9.793 1.00 87.56 222 THR A N 1
ATOM 1699 C CA . THR A 1 222 ? 14.721 16.980 9.165 1.00 87.56 222 THR A CA 1
ATOM 1700 C C . THR A 1 222 ? 13.674 18.011 9.609 1.00 87.56 222 THR A C 1
ATOM 1702 O O . THR A 1 222 ? 12.627 17.659 10.155 1.00 87.56 222 THR A O 1
ATOM 1705 N N . THR A 1 223 ? 13.935 19.306 9.408 1.00 86.56 223 THR A N 1
ATOM 1706 C CA . THR A 1 223 ? 12.976 20.365 9.783 1.00 86.56 223 THR A CA 1
ATOM 1707 C C . THR A 1 223 ? 11.637 20.210 9.061 1.00 86.56 223 THR A C 1
ATOM 1709 O O . THR A 1 223 ? 10.598 20.346 9.701 1.00 86.56 223 THR A O 1
ATOM 1712 N N . GLY A 1 224 ? 11.660 19.843 7.774 1.00 87.00 224 GLY A N 1
ATOM 1713 C CA . GLY A 1 224 ? 10.450 19.564 6.994 1.00 87.00 224 GLY A CA 1
ATOM 1714 C C . GLY A 1 224 ? 9.686 18.342 7.510 1.00 87.00 224 GLY A C 1
ATOM 1715 O O . GLY A 1 224 ? 8.483 18.418 7.738 1.00 87.00 224 GLY A O 1
ATOM 1716 N N . GLU A 1 225 ? 10.380 17.238 7.805 1.00 87.94 225 GLU A N 1
ATOM 1717 C CA . GLU A 1 225 ? 9.750 16.041 8.393 1.00 87.94 225 GLU A CA 1
ATOM 1718 C C . GLU A 1 225 ? 9.142 16.321 9.774 1.00 87.94 225 GLU A C 1
ATOM 1720 O O . GLU A 1 225 ? 8.066 15.820 10.089 1.00 87.94 225 GLU A O 1
ATOM 1725 N N . ALA A 1 226 ? 9.804 17.131 10.606 1.00 88.38 226 ALA A N 1
ATOM 1726 C CA . ALA A 1 226 ? 9.291 17.504 11.921 1.00 88.38 226 ALA A CA 1
ATOM 1727 C C . ALA A 1 226 ? 8.015 18.356 11.827 1.00 88.38 226 ALA A C 1
ATOM 1729 O O . ALA A 1 226 ? 7.115 18.199 12.650 1.00 88.38 226 ALA A O 1
ATOM 1730 N N . GLN A 1 227 ? 7.925 19.243 10.834 1.00 88.62 227 GLN A N 1
ATOM 1731 C CA . GLN A 1 227 ? 6.721 20.032 10.582 1.00 88.62 227 GLN A CA 1
ATOM 1732 C C . GLN A 1 227 ? 5.586 19.166 10.036 1.00 88.62 227 GLN A C 1
ATOM 1734 O O . GLN A 1 227 ? 4.486 19.218 10.582 1.00 88.62 227 GLN A O 1
ATOM 1739 N N . LYS A 1 228 ? 5.865 18.317 9.037 1.00 90.38 228 LYS A N 1
ATOM 1740 C CA . LYS A 1 228 ? 4.886 17.359 8.505 1.00 90.38 228 LYS A CA 1
ATOM 1741 C C . LYS A 1 228 ? 4.306 16.482 9.617 1.00 90.38 228 LYS A C 1
ATOM 1743 O O . LYS A 1 228 ? 3.090 16.352 9.721 1.00 90.38 228 LYS A O 1
ATOM 1748 N N . ARG A 1 229 ? 5.161 15.975 10.514 1.00 90.19 229 ARG A N 1
ATOM 1749 C CA . ARG A 1 229 ? 4.731 15.211 11.695 1.00 90.19 229 ARG A CA 1
ATOM 1750 C C . ARG A 1 229 ? 3.810 16.005 12.610 1.00 90.19 229 ARG A C 1
ATOM 1752 O O . ARG A 1 229 ? 2.808 15.455 13.034 1.00 90.19 229 ARG A O 1
ATOM 1759 N N . ARG A 1 230 ? 4.084 17.286 12.879 1.00 91.38 230 ARG A N 1
ATOM 1760 C CA . ARG A 1 230 ? 3.179 18.120 13.697 1.00 91.38 230 ARG A CA 1
ATOM 1761 C C . ARG A 1 230 ? 1.804 18.288 13.058 1.00 91.38 230 ARG A C 1
ATOM 1763 O O . ARG A 1 230 ? 0.800 18.202 13.752 1.00 91.38 230 ARG A O 1
ATOM 1770 N N . VAL A 1 231 ? 1.761 18.516 11.746 1.00 92.50 231 VAL A N 1
ATOM 1771 C CA . VAL A 1 231 ? 0.501 18.643 10.996 1.00 92.50 231 VAL A CA 1
ATOM 1772 C C . VAL A 1 231 ? -0.299 17.341 11.066 1.00 92.50 231 VAL A C 1
ATOM 1774 O O . VAL A 1 231 ? -1.502 17.373 11.322 1.00 92.50 231 VAL A O 1
ATOM 1777 N N . GLN A 1 232 ? 0.371 16.201 10.876 1.00 93.38 232 GLN A N 1
ATOM 1778 C CA . GLN A 1 232 ? -0.237 14.875 11.007 1.00 93.38 232 GLN A CA 1
ATOM 1779 C C . GLN A 1 232 ? -0.695 14.604 12.448 1.00 93.38 232 GLN A C 1
ATOM 1781 O O . GLN A 1 232 ? -1.800 14.115 12.648 1.00 93.38 232 GLN A O 1
ATOM 1786 N N . GLU A 1 233 ? 0.104 14.962 13.457 1.00 92.75 233 GLU A N 1
ATOM 1787 C CA . GLU A 1 233 ? -0.234 14.825 14.880 1.00 92.75 233 GLU A CA 1
ATOM 1788 C C . GLU A 1 233 ? -1.500 15.605 15.252 1.00 92.75 233 GLU A C 1
ATOM 1790 O O . GLU A 1 233 ? -2.309 15.094 16.023 1.00 92.75 233 GLU A O 1
ATOM 1795 N N . TRP A 1 234 ? -1.708 16.801 14.692 1.00 94.56 234 TRP A N 1
ATOM 1796 C CA . TRP A 1 234 ? -2.939 17.570 14.904 1.00 94.56 234 TRP A CA 1
ATOM 1797 C C . TRP A 1 234 ? -4.158 16.883 14.301 1.00 94.56 234 TRP A C 1
ATOM 1799 O O . TRP A 1 234 ? -5.148 16.695 15.001 1.00 94.56 234 TRP A O 1
ATOM 1809 N N . PHE A 1 235 ? -4.057 16.405 13.058 1.00 94.94 235 PHE A N 1
ATOM 1810 C CA . PHE A 1 235 ? -5.141 15.633 12.450 1.00 94.94 235 PHE A CA 1
ATOM 1811 C C . PHE A 1 235 ? -5.458 14.369 13.263 1.00 94.94 235 PHE A C 1
ATOM 1813 O O . PHE A 1 235 ? -6.616 14.063 13.540 1.00 94.94 235 PHE A O 1
ATOM 1820 N N . ILE A 1 236 ? -4.421 13.636 13.684 1.00 95.12 236 ILE A N 1
ATOM 1821 C CA . ILE A 1 236 ? -4.575 12.433 14.507 1.00 95.12 236 ILE A CA 1
ATOM 1822 C C . ILE A 1 236 ? -5.242 12.772 15.840 1.00 95.12 236 ILE A C 1
ATOM 1824 O O . ILE A 1 236 ? -6.070 11.991 16.298 1.00 95.12 236 ILE A O 1
ATOM 1828 N N . ALA A 1 237 ? -4.905 13.903 16.464 1.00 94.69 237 ALA A N 1
ATOM 1829 C CA . ALA A 1 237 ? -5.514 14.330 17.718 1.00 94.69 237 ALA A CA 1
ATOM 1830 C C . ALA A 1 237 ? -7.008 14.653 17.551 1.00 94.69 237 ALA A C 1
ATOM 1832 O O . ALA A 1 237 ? -7.815 14.178 18.352 1.00 94.69 237 ALA A O 1
ATOM 1833 N N . ASP A 1 238 ? -7.379 15.377 16.493 1.00 95.25 238 ASP A N 1
ATOM 1834 C CA . ASP A 1 238 ? -8.765 15.779 16.222 1.00 95.25 238 ASP A CA 1
ATOM 1835 C C . ASP A 1 238 ? -9.668 14.571 15.902 1.00 95.25 238 ASP A C 1
ATOM 1837 O O . ASP A 1 238 ? -10.819 14.496 16.341 1.00 95.25 238 ASP A O 1
ATOM 1841 N N . TYR A 1 239 ? -9.126 13.567 15.205 1.00 96.06 239 TYR A N 1
ATOM 1842 C CA . TYR A 1 239 ? -9.851 12.354 14.809 1.00 96.06 239 TYR A CA 1
ATOM 1843 C C . TYR A 1 239 ? -9.491 11.108 15.635 1.00 96.06 239 TYR A C 1
ATOM 1845 O O . TYR A 1 239 ? -9.845 9.991 15.248 1.00 96.06 239 TYR A O 1
ATOM 1853 N N . ALA A 1 240 ? -8.833 11.264 16.790 1.00 95.62 240 ALA A N 1
ATOM 1854 C CA . ALA A 1 240 ? -8.338 10.138 17.590 1.00 95.62 240 ALA A CA 1
ATOM 1855 C C . ALA A 1 240 ? -9.416 9.085 17.932 1.00 95.62 240 ALA A C 1
ATOM 1857 O O . ALA A 1 240 ? -9.134 7.896 17.763 1.00 95.62 240 ALA A O 1
ATOM 1858 N N . PRO A 1 241 ? -10.645 9.453 18.354 1.00 96.00 241 PRO A N 1
ATOM 1859 C CA . PRO A 1 241 ? -11.679 8.464 18.680 1.00 96.00 241 PRO A CA 1
ATOM 1860 C C . PRO A 1 241 ? -12.159 7.643 17.469 1.00 96.00 241 PRO A C 1
ATOM 1862 O O . PRO A 1 241 ? -12.337 6.425 17.569 1.00 96.00 241 PRO A O 1
ATOM 1865 N N . ALA A 1 242 ? -12.300 8.280 16.303 1.00 96.12 242 ALA A N 1
ATOM 1866 C CA . ALA A 1 242 ? -12.683 7.615 15.060 1.00 96.12 242 ALA A CA 1
ATOM 1867 C C . ALA A 1 242 ? -11.566 6.682 14.567 1.00 96.12 242 ALA A C 1
ATOM 1869 O O . ALA A 1 242 ? -11.816 5.515 14.255 1.00 96.12 242 ALA A O 1
ATOM 1870 N N . LEU A 1 243 ? -10.317 7.166 14.575 1.00 95.94 243 LEU A N 1
ATOM 1871 C CA . LEU A 1 243 ? -9.135 6.372 14.230 1.00 95.94 243 LEU A CA 1
ATOM 1872 C C . LEU A 1 243 ? -8.983 5.154 15.148 1.00 95.94 243 LEU A C 1
ATOM 1874 O O . LEU A 1 243 ? -8.646 4.067 14.674 1.00 95.94 243 LEU A O 1
ATOM 1878 N N . ASP A 1 244 ? -9.250 5.308 16.446 1.00 95.12 244 ASP A N 1
ATOM 1879 C CA . ASP A 1 244 ? -9.203 4.195 17.390 1.00 95.12 244 ASP A CA 1
ATOM 1880 C C . ASP A 1 244 ? -10.307 3.166 17.121 1.00 95.12 244 ASP A C 1
ATOM 1882 O O . ASP A 1 244 ? -10.023 1.970 17.075 1.00 95.12 244 ASP A O 1
ATOM 1886 N N . SER A 1 245 ? -11.535 3.612 16.847 1.00 95.75 245 SER A N 1
ATOM 1887 C CA . SER A 1 245 ? -12.663 2.723 16.529 1.00 95.75 245 SER A CA 1
ATOM 1888 C C . SER A 1 245 ? -12.395 1.883 15.274 1.00 95.75 245 SER A C 1
ATOM 1890 O O . SER A 1 245 ? -12.556 0.659 15.290 1.00 95.75 245 SER A O 1
ATOM 1892 N N . VAL A 1 246 ? -11.882 2.501 14.204 1.00 96.88 246 VAL A N 1
ATOM 1893 C CA . VAL A 1 246 ? -11.508 1.776 12.978 1.00 96.88 246 VAL A CA 1
ATOM 1894 C C . VAL A 1 246 ? -10.298 0.865 13.215 1.00 96.88 246 VAL A C 1
ATOM 1896 O O . VAL A 1 246 ? -10.258 -0.259 12.713 1.00 96.88 246 VAL A O 1
ATOM 1899 N N . ARG A 1 247 ? -9.321 1.285 14.028 1.00 95.88 247 ARG A N 1
ATOM 1900 C CA . ARG A 1 247 ? -8.178 0.439 14.412 1.00 95.88 247 ARG A CA 1
ATOM 1901 C C . ARG A 1 247 ? -8.623 -0.807 15.181 1.00 95.88 247 ARG A C 1
ATOM 1903 O O . ARG A 1 247 ? -8.096 -1.893 14.933 1.00 95.88 247 ARG A O 1
ATOM 1910 N N . GLN A 1 248 ? -9.575 -0.673 16.101 1.00 95.06 248 GLN A N 1
ATOM 1911 C CA . GLN A 1 248 ? -10.154 -1.801 16.832 1.00 95.06 248 GLN A CA 1
ATOM 1912 C C . GLN A 1 248 ? -10.894 -2.754 15.884 1.00 95.06 248 GLN A C 1
ATOM 1914 O O . GLN A 1 248 ? -10.676 -3.965 15.954 1.00 95.06 248 GLN A O 1
ATOM 1919 N N . LEU A 1 249 ? -11.673 -2.217 14.941 1.00 96.56 249 LEU A N 1
ATOM 1920 C CA . LEU A 1 249 ? -12.351 -2.995 13.901 1.00 96.56 249 LEU A CA 1
ATOM 1921 C C . LEU A 1 249 ? -11.356 -3.762 13.015 1.00 96.56 249 LEU A C 1
ATOM 1923 O O . LEU A 1 249 ? -11.494 -4.970 12.813 1.00 96.56 249 LEU A O 1
ATOM 1927 N N . ARG A 1 250 ? -10.291 -3.094 12.557 1.00 96.69 250 ARG A N 1
ATOM 1928 C CA . ARG A 1 250 ? -9.186 -3.712 11.809 1.00 96.69 250 ARG A CA 1
ATOM 1929 C C . ARG A 1 250 ? -8.543 -4.849 12.599 1.00 96.69 250 ARG A C 1
ATOM 1931 O O . ARG A 1 250 ? -8.312 -5.924 12.053 1.00 96.69 250 ARG A O 1
ATOM 1938 N N . ASN A 1 251 ? -8.252 -4.630 13.883 1.00 94.62 251 ASN A N 1
ATOM 1939 C CA . ASN A 1 251 ? -7.692 -5.661 14.758 1.00 94.62 251 ASN A CA 1
ATOM 1940 C C . ASN A 1 251 ? -8.644 -6.849 14.911 1.00 94.62 251 ASN A C 1
ATOM 1942 O O . ASN A 1 251 ? -8.197 -7.991 14.843 1.00 94.62 251 ASN A O 1
ATOM 1946 N N . ALA A 1 252 ? -9.946 -6.603 15.062 1.00 94.81 252 ALA A N 1
ATOM 1947 C CA . ALA A 1 252 ? -10.940 -7.665 15.128 1.00 94.81 252 ALA A CA 1
ATOM 1948 C C . ALA A 1 252 ? -10.942 -8.516 13.846 1.00 94.81 252 ALA A C 1
ATOM 1950 O O . ALA A 1 252 ? -10.878 -9.742 13.932 1.00 94.81 252 ALA A O 1
ATOM 1951 N N . ILE A 1 253 ? -10.912 -7.883 12.668 1.00 95.50 253 ILE A N 1
ATOM 1952 C CA . ILE A 1 253 ? -10.827 -8.571 11.370 1.00 95.50 253 ILE A CA 1
ATOM 1953 C C . ILE A 1 253 ? -9.515 -9.361 11.241 1.00 95.50 253 ILE A C 1
ATOM 1955 O O . ILE A 1 253 ? -9.545 -10.543 10.899 1.00 95.50 253 ILE A O 1
ATOM 1959 N N . ALA A 1 254 ? -8.371 -8.744 11.556 1.00 92.62 254 ALA A N 1
ATOM 1960 C CA . ALA A 1 254 ? -7.048 -9.365 11.450 1.00 92.62 254 ALA A CA 1
ATOM 1961 C C . ALA A 1 254 ? -6.871 -10.570 12.392 1.00 92.62 254 ALA A C 1
ATOM 1963 O O . ALA A 1 254 ? -6.187 -11.533 12.052 1.00 92.62 254 ALA A O 1
ATOM 1964 N N . HIS A 1 255 ? -7.519 -10.543 13.558 1.00 91.38 255 HIS A N 1
ATOM 1965 C CA . HIS A 1 255 ? -7.554 -11.659 14.504 1.00 91.38 255 HIS A CA 1
ATOM 1966 C C . HIS A 1 255 ? -8.696 -12.652 14.238 1.00 91.38 255 HIS 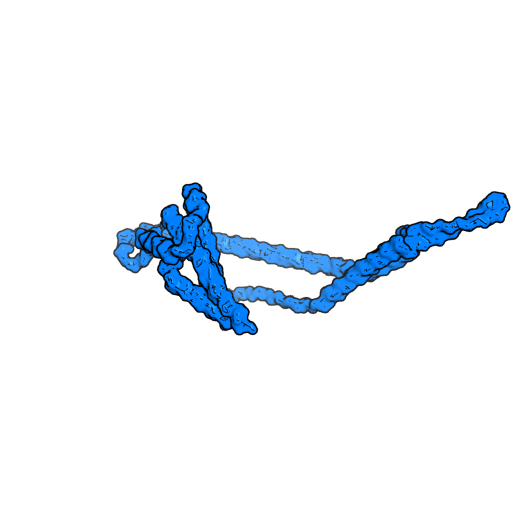A C 1
ATOM 1968 O O . HIS A 1 255 ? -8.993 -13.476 15.100 1.00 91.38 255 HIS A O 1
ATOM 1974 N N . ALA A 1 256 ? -9.326 -12.586 13.059 1.00 92.19 256 ALA A N 1
ATOM 1975 C CA . ALA A 1 256 ? -10.420 -13.459 12.639 1.00 92.19 256 ALA A CA 1
ATOM 1976 C C . ALA A 1 256 ? -11.603 -13.504 13.629 1.00 92.19 256 ALA A C 1
ATOM 1978 O O . ALA A 1 256 ? -12.283 -14.525 13.746 1.00 92.19 256 ALA A O 1
ATOM 1979 N N . ARG A 1 257 ? -11.863 -12.399 14.341 1.00 90.50 257 ARG A N 1
ATOM 1980 C CA . ARG A 1 257 ? -13.042 -12.260 15.204 1.00 90.50 257 ARG A CA 1
ATOM 1981 C C . ARG A 1 257 ? -14.299 -12.122 14.340 1.00 90.50 257 ARG A C 1
ATOM 1983 O O . ARG A 1 257 ? -14.249 -11.662 13.194 1.00 90.50 257 ARG A O 1
ATOM 1990 N N . GLU A 1 258 ? -15.437 -12.532 14.891 1.00 91.81 258 GLU A N 1
ATOM 1991 C CA . GLU A 1 258 ? -16.725 -12.353 14.228 1.00 91.81 258 GLU A CA 1
ATOM 1992 C C . GLU A 1 258 ? -17.097 -10.866 14.231 1.00 91.81 258 GLU A C 1
ATOM 1994 O O . GLU A 1 258 ? -17.153 -10.221 15.275 1.00 91.81 258 GLU A O 1
ATOM 1999 N N . VAL A 1 259 ? -17.294 -10.315 13.037 1.00 95.44 259 VAL A N 1
ATOM 2000 C CA . VAL A 1 259 ? -17.628 -8.908 12.798 1.00 95.44 259 VAL A CA 1
ATOM 2001 C C . VAL A 1 259 ? -18.763 -8.905 11.789 1.00 95.44 259 VAL A C 1
ATOM 2003 O O . VAL A 1 259 ? -18.664 -9.583 10.758 1.00 95.44 259 VAL A O 1
ATOM 2006 N N . SER A 1 260 ? -19.841 -8.188 12.103 1.00 95.88 260 SER A N 1
ATOM 2007 C CA . SER A 1 260 ? -21.022 -8.147 11.245 1.00 95.88 260 SER A CA 1
ATOM 2008 C C . SER A 1 260 ? -20.746 -7.354 9.968 1.00 95.88 260 SER A C 1
ATOM 2010 O O . SER A 1 260 ? -19.859 -6.502 9.932 1.00 95.88 260 SER A O 1
ATOM 2012 N N . ARG A 1 261 ? -21.509 -7.631 8.905 1.00 95.19 261 ARG A N 1
ATOM 2013 C CA . ARG A 1 261 ? -21.398 -6.883 7.646 1.00 95.19 261 ARG A CA 1
ATOM 2014 C C . ARG A 1 261 ? -21.605 -5.384 7.865 1.00 95.19 261 ARG A C 1
ATOM 2016 O O . ARG A 1 261 ? -20.819 -4.600 7.345 1.00 95.19 261 ARG A O 1
ATOM 2023 N N . ASP A 1 262 ? -22.614 -5.037 8.659 1.00 95.19 262 ASP A N 1
ATOM 2024 C CA . ASP A 1 262 ? -23.001 -3.656 8.943 1.00 95.19 262 ASP A CA 1
ATOM 2025 C C . ASP A 1 262 ? -21.855 -2.886 9.612 1.00 95.19 262 ASP A C 1
ATOM 2027 O O . ASP A 1 262 ? -21.558 -1.759 9.227 1.00 95.19 262 ASP A O 1
ATOM 2031 N N . ASP A 1 263 ? -21.139 -3.520 10.547 1.00 96.56 263 ASP A N 1
ATOM 2032 C CA . ASP A 1 263 ? -19.984 -2.899 11.208 1.00 96.56 263 ASP A CA 1
ATOM 2033 C C . ASP A 1 263 ? -18.823 -2.661 10.232 1.00 96.56 263 ASP A C 1
ATOM 2035 O O . ASP A 1 263 ? -18.149 -1.635 10.305 1.00 96.56 263 ASP A O 1
ATOM 2039 N N . VAL A 1 264 ? -18.583 -3.593 9.299 1.00 96.81 264 VAL A N 1
ATOM 2040 C CA . VAL A 1 264 ? -17.549 -3.419 8.265 1.00 96.81 264 VAL A CA 1
ATOM 2041 C C . VAL A 1 264 ? -17.924 -2.275 7.323 1.00 96.81 264 VAL A C 1
ATOM 2043 O O . VAL A 1 264 ? -17.070 -1.443 7.023 1.00 96.81 264 VAL A O 1
ATOM 2046 N N . SER A 1 265 ? -19.186 -2.192 6.887 1.00 94.81 265 SER A N 1
ATOM 2047 C CA . SER A 1 265 ? -19.649 -1.077 6.053 1.00 94.81 265 SER A CA 1
ATOM 2048 C C . SER A 1 265 ? -19.591 0.265 6.780 1.00 94.81 265 SER A C 1
ATOM 2050 O O . SER A 1 265 ? -19.207 1.259 6.171 1.00 94.81 265 SER A O 1
ATOM 2052 N N . GLU A 1 266 ? -19.896 0.295 8.079 1.00 94.75 266 GLU A N 1
ATOM 2053 C CA . GLU A 1 266 ? -19.785 1.505 8.895 1.00 94.75 266 GLU A CA 1
ATOM 2054 C C . GLU A 1 266 ? -18.323 1.960 8.989 1.00 94.75 266 GLU A C 1
ATOM 2056 O O . GLU A 1 266 ? -18.010 3.123 8.753 1.00 94.75 266 GLU A O 1
ATOM 2061 N N . GLY A 1 267 ? -17.398 1.028 9.247 1.00 96.00 267 GLY A N 1
ATOM 2062 C CA . GLY A 1 267 ? -15.962 1.313 9.266 1.00 96.00 267 GLY A CA 1
ATOM 2063 C C . GLY A 1 267 ? -15.428 1.830 7.931 1.00 96.00 267 GLY A C 1
ATOM 2064 O O . GLY A 1 267 ? -14.624 2.763 7.914 1.00 96.00 267 GLY A O 1
ATOM 2065 N N . LEU A 1 268 ? -15.906 1.272 6.816 1.00 95.56 268 LEU A N 1
ATOM 2066 C CA . LEU A 1 268 ? -15.602 1.776 5.475 1.00 95.56 268 LEU A CA 1
ATOM 2067 C C . LEU A 1 268 ? -16.121 3.202 5.272 1.00 95.56 268 LEU A C 1
ATOM 2069 O O . LEU A 1 268 ? -15.376 4.042 4.782 1.00 95.56 268 LEU 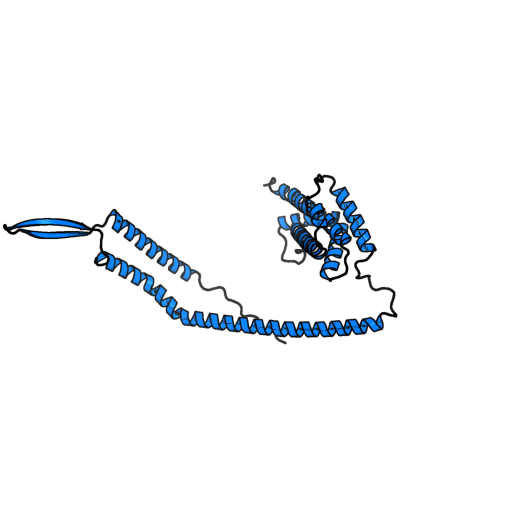A O 1
ATOM 2073 N N . ALA A 1 269 ? -17.341 3.511 5.719 1.00 93.25 269 ALA A N 1
ATOM 2074 C CA . ALA A 1 269 ? -17.893 4.862 5.631 1.00 93.25 269 ALA A CA 1
ATOM 2075 C C . ALA A 1 269 ? -17.086 5.888 6.450 1.00 93.25 269 ALA A C 1
ATOM 2077 O O . ALA A 1 269 ? -16.957 7.043 6.040 1.00 93.25 269 ALA A O 1
ATOM 2078 N N . VAL A 1 270 ? -16.509 5.485 7.590 1.00 94.62 270 VAL A N 1
ATOM 2079 C CA . VAL A 1 270 ? -15.554 6.328 8.332 1.00 94.62 270 VAL A CA 1
ATOM 2080 C C . VAL A 1 270 ? -14.282 6.553 7.510 1.00 94.62 270 VAL A C 1
ATOM 2082 O O . VAL A 1 270 ? -13.854 7.696 7.343 1.00 94.62 270 VAL A O 1
ATOM 2085 N N . LEU A 1 271 ? -13.690 5.487 6.965 1.00 95.62 271 LEU A N 1
ATOM 2086 C CA . LEU A 1 271 ? -12.453 5.562 6.179 1.00 95.62 271 LEU A CA 1
ATOM 2087 C C . LEU A 1 271 ? -12.603 6.393 4.900 1.00 95.62 271 LEU A C 1
ATOM 2089 O O . LEU A 1 271 ? -11.715 7.186 4.595 1.00 95.62 271 LEU A O 1
ATOM 2093 N N . ASP A 1 272 ? -13.727 6.274 4.194 1.00 93.31 272 ASP A N 1
ATOM 2094 C CA . ASP A 1 272 ? -14.015 7.037 2.972 1.00 93.31 272 ASP A CA 1
ATOM 2095 C C . ASP A 1 272 ? -14.039 8.545 3.197 1.00 93.31 272 ASP A C 1
ATOM 2097 O O . ASP A 1 272 ? -13.782 9.311 2.273 1.00 93.31 272 ASP A O 1
ATOM 2101 N N . ARG A 1 273 ? -14.355 8.976 4.420 1.00 92.75 273 ARG A N 1
ATOM 2102 C CA . ARG A 1 273 ? -14.363 10.389 4.804 1.00 92.75 273 ARG A CA 1
ATOM 2103 C C . ARG A 1 273 ? -13.006 10.820 5.345 1.00 92.75 273 ARG A C 1
ATOM 2105 O O . ARG A 1 273 ? -12.516 11.884 4.978 1.00 92.75 273 ARG A O 1
ATOM 2112 N N . LEU A 1 274 ? -12.380 9.991 6.184 1.00 94.25 274 LEU A N 1
ATOM 2113 C CA . LEU A 1 274 ? -11.087 10.311 6.794 1.00 94.25 274 LEU A CA 1
ATOM 2114 C C . LEU A 1 274 ? -9.943 10.350 5.779 1.00 94.25 274 LEU A C 1
ATOM 2116 O O . LEU A 1 274 ? -9.076 11.208 5.902 1.00 94.25 274 LEU A O 1
ATOM 2120 N N . LEU A 1 275 ? -9.919 9.452 4.792 1.00 95.31 275 LEU A N 1
ATOM 2121 C CA . LEU A 1 275 ? -8.830 9.364 3.816 1.00 95.31 275 LEU A CA 1
ATOM 2122 C C . LEU A 1 275 ? -8.670 10.638 2.960 1.00 95.31 275 LEU A C 1
ATOM 2124 O O . LEU A 1 275 ? -7.572 11.201 2.968 1.00 95.31 275 LEU A O 1
ATOM 2128 N N . PRO A 1 276 ? -9.709 11.143 2.262 1.00 94.06 276 PRO A N 1
ATOM 2129 C CA . PRO A 1 276 ? -9.596 12.403 1.529 1.00 94.06 276 PRO A CA 1
ATOM 2130 C C . PRO A 1 276 ? -9.368 13.589 2.472 1.00 94.06 276 PRO A C 1
ATOM 2132 O O . PRO A 1 276 ? -8.525 14.431 2.178 1.00 94.06 276 PRO A O 1
ATOM 2135 N N . ALA A 1 277 ? -10.025 13.622 3.639 1.00 93.31 277 ALA A N 1
ATOM 2136 C CA . ALA A 1 277 ? -9.826 14.689 4.620 1.00 93.31 277 ALA A CA 1
ATOM 2137 C C . ALA A 1 277 ? -8.370 14.765 5.114 1.00 93.31 277 ALA A C 1
ATOM 2139 O O . ALA A 1 277 ? -7.817 15.857 5.223 1.00 93.31 277 ALA A O 1
ATOM 2140 N N . ALA A 1 278 ? -7.728 13.621 5.367 1.00 94.69 278 ALA A N 1
ATOM 2141 C CA . ALA A 1 278 ? -6.319 13.546 5.741 1.00 94.69 278 ALA A CA 1
ATOM 2142 C C . ALA A 1 278 ? -5.405 14.022 4.603 1.00 94.69 278 ALA A C 1
ATOM 2144 O O . ALA A 1 278 ? -4.461 14.775 4.845 1.00 94.69 278 ALA A O 1
ATOM 2145 N N . GLY A 1 279 ? -5.693 13.611 3.363 1.00 94.44 279 GLY A N 1
ATOM 2146 C CA . GLY A 1 279 ? -4.946 14.043 2.180 1.00 94.44 279 GLY A CA 1
ATOM 2147 C C . GLY A 1 279 ? -5.009 15.558 1.976 1.00 94.44 279 GLY A C 1
ATOM 2148 O O . GLY A 1 279 ? -3.969 16.208 1.849 1.00 94.44 279 GLY A O 1
ATOM 2149 N N . ASP A 1 280 ? -6.212 16.126 2.029 1.00 92.94 280 ASP A N 1
ATOM 2150 C CA . ASP A 1 280 ? -6.438 17.564 1.882 1.00 92.94 280 ASP A CA 1
ATOM 2151 C C . ASP A 1 280 ? -5.815 18.355 3.036 1.00 92.94 280 ASP A C 1
ATOM 2153 O O . ASP A 1 280 ? -5.193 19.395 2.808 1.00 92.94 280 ASP A O 1
ATOM 2157 N N . TRP A 1 281 ? -5.912 17.845 4.268 1.00 93.06 281 TRP A N 1
ATOM 2158 C CA . TRP A 1 281 ? -5.281 18.451 5.439 1.00 93.06 281 TRP A CA 1
ATOM 2159 C C . TRP A 1 281 ? -3.763 18.546 5.282 1.00 93.06 281 TRP A C 1
ATOM 2161 O O . TRP A 1 281 ? -3.188 19.620 5.468 1.00 93.06 281 TRP A O 1
ATOM 2171 N N . VAL A 1 282 ? -3.105 17.446 4.903 1.00 92.94 282 VAL A N 1
ATOM 2172 C CA . VAL A 1 282 ? -1.652 17.425 4.688 1.00 92.94 282 VAL A CA 1
ATOM 2173 C C . VAL A 1 282 ? -1.266 18.350 3.528 1.00 92.94 282 VAL A C 1
ATOM 2175 O O . VAL A 1 282 ? -0.337 19.142 3.672 1.00 92.94 282 VAL A O 1
ATOM 2178 N N . ALA A 1 283 ? -2.006 18.326 2.415 1.00 92.38 283 ALA A N 1
ATOM 2179 C CA . ALA A 1 283 ? -1.714 19.148 1.240 1.00 92.38 283 ALA A CA 1
ATOM 2180 C C . ALA A 1 283 ? -1.830 20.660 1.510 1.00 92.38 283 ALA A C 1
ATOM 2182 O O . ALA A 1 283 ? -0.969 21.433 1.082 1.00 92.38 283 ALA A O 1
ATOM 2183 N N . GLN A 1 284 ? -2.860 21.091 2.246 1.00 91.94 284 GLN A N 1
ATOM 2184 C CA . GLN A 1 284 ? -3.064 22.504 2.593 1.00 91.94 284 GLN A CA 1
ATOM 2185 C C . GLN A 1 284 ? -1.928 23.066 3.458 1.00 91.94 284 GLN A C 1
ATOM 2187 O O . GLN A 1 284 ? -1.562 24.233 3.314 1.00 91.94 284 GLN A O 1
ATOM 2192 N N . HIS A 1 285 ? -1.345 22.240 4.327 1.00 89.94 285 HIS A N 1
ATOM 2193 C CA . HIS A 1 285 ? -0.287 22.660 5.244 1.00 89.94 285 HIS A CA 1
ATOM 2194 C C . HIS A 1 285 ? 1.133 22.478 4.674 1.00 89.94 285 HIS A C 1
ATOM 2196 O O . HIS A 1 285 ? 2.048 23.152 5.149 1.00 89.94 285 HIS A O 1
ATOM 2202 N N . ASP A 1 286 ? 1.324 21.648 3.640 1.00 86.44 286 ASP A N 1
ATOM 2203 C CA . ASP A 1 286 ? 2.597 21.535 2.901 1.00 86.44 286 ASP A CA 1
ATOM 2204 C C . ASP A 1 286 ? 2.826 22.730 1.948 1.00 86.44 286 ASP A C 1
ATOM 2206 O O . ASP A 1 286 ? 3.959 23.172 1.747 1.00 86.44 286 ASP A O 1
ATOM 2210 N N . ALA A 1 287 ? 1.761 23.299 1.366 1.00 73.38 287 ALA A N 1
ATOM 2211 C CA . ALA A 1 287 ? 1.863 24.380 0.377 1.00 73.38 287 ALA A CA 1
ATOM 2212 C C . ALA A 1 287 ? 2.376 25.718 0.953 1.00 73.38 287 ALA A C 1
ATOM 2214 O O . ALA A 1 287 ? 2.957 26.522 0.221 1.00 73.38 287 ALA A O 1
ATOM 2215 N N . GLY A 1 288 ? 2.202 25.951 2.258 1.00 61.97 288 GLY A N 1
ATOM 2216 C CA . GLY A 1 288 ? 2.596 27.201 2.920 1.00 61.97 288 GLY A CA 1
ATOM 2217 C C . GLY A 1 288 ? 4.107 27.468 2.958 1.00 61.97 288 GLY A C 1
ATOM 2218 O O . GLY A 1 288 ? 4.514 28.608 3.178 1.00 61.97 288 GLY A O 1
ATOM 2219 N N . ASP A 1 289 ? 4.944 26.454 2.716 1.00 58.69 289 ASP A N 1
ATOM 2220 C CA . ASP A 1 289 ? 6.406 26.563 2.845 1.00 58.69 289 ASP A CA 1
ATOM 2221 C C . ASP A 1 289 ? 7.116 26.924 1.523 1.00 58.69 289 ASP A C 1
ATOM 2223 O O . ASP A 1 289 ? 8.263 27.371 1.516 1.00 58.69 289 ASP A O 1
ATOM 2227 N N . GLN A 1 290 ? 6.437 26.798 0.374 1.00 57.28 290 GLN A N 1
ATOM 2228 C CA . GLN A 1 290 ? 7.047 27.131 -0.924 1.00 57.28 290 GLN A CA 1
ATOM 2229 C C . GLN A 1 290 ? 7.087 28.640 -1.206 1.00 57.28 290 GLN A C 1
ATOM 2231 O O . GLN A 1 290 ? 7.920 29.089 -1.988 1.00 57.28 290 GLN A O 1
ATOM 2236 N N . THR A 1 291 ? 6.231 29.435 -0.558 1.00 58.91 291 THR A N 1
ATOM 2237 C CA . THR A 1 291 ? 6.140 30.892 -0.770 1.00 58.91 291 THR A CA 1
ATOM 2238 C C . THR A 1 291 ? 7.075 31.723 0.114 1.00 58.91 291 THR A C 1
ATOM 2240 O O . THR A 1 291 ? 7.100 32.943 -0.020 1.00 58.91 291 THR A O 1
ATOM 2243 N N . ALA A 1 292 ? 7.832 31.093 1.019 1.00 57.28 292 ALA A N 1
ATOM 2244 C CA . ALA A 1 292 ? 8.735 31.774 1.955 1.00 57.28 292 ALA A CA 1
ATOM 2245 C C . ALA A 1 292 ? 10.233 31.681 1.576 1.00 57.28 292 ALA A C 1
ATOM 2247 O O . ALA A 1 292 ? 11.090 32.007 2.399 1.00 57.28 292 ALA A O 1
ATOM 2248 N N . ARG A 1 293 ? 10.557 31.243 0.351 1.00 49.38 293 ARG A N 1
ATOM 2249 C CA . ARG A 1 293 ? 11.921 31.215 -0.210 1.00 49.38 293 ARG A CA 1
ATOM 2250 C C . ARG A 1 293 ? 12.057 32.178 -1.379 1.00 49.38 293 ARG A C 1
ATOM 2252 O O . ARG A 1 293 ? 13.171 32.725 -1.523 1.00 49.38 293 ARG A O 1
#

pLDDT: mean 78.53, std 16.1, range [39.88, 97.0]

Sequence (293 aa):
MMTPTPPRDDPTVPSVKRGWRVARLLAVFALLVTFAIATIWIYRECTFVRSVDINDLASSEVTCAPPTITSATVLLVLLLVVALLWPDISEVTVLGVTLKRRIAAAESKATAARKGIEDLRATVLLQQVQINAVVRANSTASAVVHNHFGSDAWGPDERQRLREESARVANDAGGYRADGPPEERDRVASSVAELKMELLEKYEALADVLDLHALRGRGRPTTGEAQKRRVQEWFIADYAPALDSVRQLRNAIAHAREVSRDDVSEGLAVLDRLLPAAGDWVAQHDAGDQTAR